Protein AF-A0A060WLR0-F1 (afdb_monomer_lite)

Foldseek 3Di:
DCPDPVVLVVLVVLLVVLVVLVVPDDPPDDPVSVVVSVVSLVVSLVVLVVVLVVCCVVQPVVRQCVDPLSVLSVVLSVLSVVLVVCCVPCVPDPPVSVVSVCSSVCSNCNVLVSDPVSVVVVVVCVVCVVVVVVVVVVVLVVLQVQLVVQCVPFAPPDDDPPDDQQGSPDSVSSSVNSVVVVVVVVVVVD

Radius of gyration: 23.03 Å; chains: 1; bounding box: 51×37×61 Å

Sequence (190 aa):
MVKTHTFYWTVLGLVALNTLCVAIVHHNQPHWLSVFLYYAEFLFLGLFLTEMCLKMYSLGPRLYFHSAFNRFDCGVIVGSIFEVMWGFFRPDMSFGISVLRALRLLRIFKITKYWASLRNLVVSLMNSMKSIISLIFLLFLFILVFALLGMQLFGGRFIFEDYTPTNFDTFPAAIMTVFQVWLNSIVLIE

InterPro domains:
  IPR005821 Ion transport domain [PF00520] (6-181)
  IPR027359 Voltage-dependent channel domain superfamily [G3DSA:1.20.120.350] (1-117)
  IPR050599 Voltage-dependent calcium channel alpha-1 subunit [PTHR45628] (1-182)

Organism: Oncorhynchus mykiss (NCBI:txid8022)

pLDDT: mean 86.13, std 9.42, range [48.72, 95.88]

Structure (mmCIF, N/CA/C/O backbone):
data_AF-A0A060WLR0-F1
#
_entry.id   AF-A0A060WLR0-F1
#
loop_
_atom_site.group_PDB
_atom_site.id
_atom_site.type_symbol
_atom_site.label_atom_id
_atom_site.label_alt_id
_atom_site.label_comp_id
_atom_site.label_asym_id
_atom_site.label_entity_id
_atom_site.label_seq_id
_atom_site.pdbx_PDB_ins_code
_atom_site.Cartn_x
_atom_site.Cartn_y
_atom_site.Cartn_z
_atom_site.occupancy
_atom_site.B_iso_or_equiv
_atom_site.auth_seq_id
_atom_site.auth_comp_id
_atom_site.auth_asym_id
_atom_site.auth_atom_id
_atom_site.pdbx_PDB_model_num
ATOM 1 N N . MET A 1 1 ? -16.009 2.184 26.388 1.00 48.72 1 MET A N 1
ATOM 2 C CA . MET A 1 1 ? -16.304 1.083 25.440 1.00 48.72 1 MET A CA 1
ATOM 3 C C . MET A 1 1 ? -15.170 0.757 24.453 1.00 48.72 1 MET A C 1
ATOM 5 O O . MET A 1 1 ? -15.033 -0.405 24.117 1.00 48.72 1 MET A O 1
ATOM 9 N N . VAL A 1 2 ? -14.296 1.695 24.044 1.00 53.69 2 VAL A N 1
ATOM 10 C CA . VAL A 1 2 ? -13.180 1.421 23.090 1.00 53.69 2 VAL A CA 1
ATOM 11 C C . VAL A 1 2 ? -11.920 0.789 23.731 1.00 53.69 2 VAL A C 1
ATOM 13 O O . VAL A 1 2 ? -11.048 0.290 23.030 1.00 53.69 2 VAL A O 1
ATOM 16 N N . LYS A 1 3 ? -11.809 0.769 25.068 1.00 54.47 3 LYS A N 1
ATOM 17 C CA . LYS A 1 3 ? -10.650 0.198 25.794 1.00 54.47 3 LYS A CA 1
ATOM 18 C C . LYS A 1 3 ? -10.812 -1.274 26.199 1.00 54.47 3 LYS A C 1
ATOM 20 O O . LYS A 1 3 ? -9.929 -1.825 26.843 1.00 54.47 3 LYS A O 1
ATOM 25 N N . THR A 1 4 ? -11.936 -1.903 25.872 1.00 71.00 4 THR A N 1
ATOM 26 C CA . THR A 1 4 ? -12.208 -3.277 26.301 1.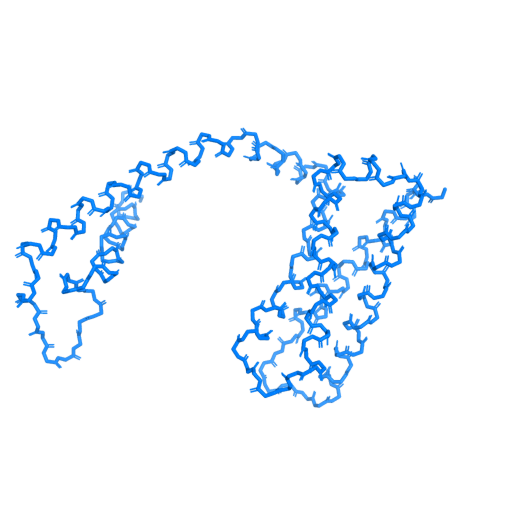00 71.00 4 THR A CA 1
ATOM 27 C C . THR A 1 4 ? -11.425 -4.256 25.429 1.00 71.00 4 THR A C 1
ATOM 29 O O . THR A 1 4 ? -11.445 -4.131 24.205 1.00 71.00 4 THR A O 1
ATOM 32 N N . HIS A 1 5 ? -10.787 -5.262 26.037 1.00 74.50 5 HIS A N 1
ATOM 33 C CA . HIS A 1 5 ? -10.088 -6.345 25.328 1.00 74.50 5 HIS A CA 1
ATOM 34 C C . HIS A 1 5 ? -10.949 -6.984 24.223 1.00 74.50 5 HIS A C 1
ATOM 36 O O . HIS A 1 5 ? -10.439 -7.369 23.177 1.00 74.50 5 HIS A O 1
ATOM 42 N N . THR A 1 6 ? -12.267 -7.021 24.413 1.00 80.62 6 THR A N 1
ATOM 43 C CA . THR A 1 6 ? -13.239 -7.482 23.418 1.00 80.62 6 THR A CA 1
ATOM 44 C C . THR A 1 6 ? -13.176 -6.686 22.114 1.00 80.62 6 THR A C 1
ATOM 46 O O . THR A 1 6 ? -13.164 -7.288 21.051 1.00 80.62 6 THR A O 1
ATOM 49 N N . PHE A 1 7 ? -13.065 -5.353 22.168 1.00 81.44 7 PHE A N 1
ATOM 50 C CA . PHE A 1 7 ? -12.995 -4.506 20.969 1.00 81.44 7 PHE A CA 1
ATOM 51 C C . PHE A 1 7 ? -11.713 -4.754 20.159 1.00 81.44 7 PHE A C 1
ATOM 53 O O . PHE A 1 7 ? -11.710 -4.689 18.934 1.00 81.44 7 PHE A O 1
ATOM 60 N N . TYR A 1 8 ? -10.614 -5.068 20.845 1.00 82.00 8 TYR A N 1
ATOM 61 C CA . TYR A 1 8 ? -9.362 -5.452 20.200 1.00 82.00 8 TYR A CA 1
ATOM 62 C C . TYR A 1 8 ? -9.523 -6.757 19.408 1.00 82.00 8 TYR A C 1
ATOM 64 O O . TYR A 1 8 ? -9.211 -6.806 18.218 1.00 82.00 8 TYR A O 1
ATOM 72 N N . TRP A 1 9 ? -10.044 -7.802 20.060 1.00 85.44 9 TRP A N 1
ATOM 73 C CA . TRP A 1 9 ? -10.200 -9.120 19.444 1.00 85.44 9 TRP A CA 1
ATOM 74 C C . TRP A 1 9 ? -11.235 -9.115 18.317 1.00 85.44 9 TRP A C 1
ATOM 76 O O . TRP A 1 9 ? -11.027 -9.790 17.310 1.00 85.44 9 TRP A O 1
ATOM 86 N N . THR A 1 10 ? -12.303 -8.318 18.430 1.00 87.81 10 THR A N 1
ATOM 87 C CA . THR A 1 10 ? -13.299 -8.191 17.357 1.00 87.81 10 THR A CA 1
ATOM 88 C C . THR A 1 10 ? -12.712 -7.536 16.114 1.00 87.81 10 THR A C 1
ATOM 90 O O . THR A 1 10 ? -12.878 -8.071 15.021 1.00 87.81 10 THR A O 1
ATOM 93 N N . VAL A 1 11 ? -11.981 -6.423 16.250 1.00 87.19 11 VAL A N 1
ATOM 94 C CA . VAL A 1 11 ? -11.356 -5.771 15.087 1.00 87.19 11 VAL A CA 1
ATOM 95 C C . VAL A 1 11 ? -10.307 -6.680 14.454 1.00 87.19 11 VAL A C 1
ATOM 97 O O . VAL A 1 11 ? -10.262 -6.796 13.231 1.00 87.19 11 VAL A O 1
ATOM 100 N N . LEU A 1 12 ? -9.493 -7.357 15.265 1.00 88.12 12 LEU A N 1
ATOM 101 C CA . LEU A 1 12 ? -8.503 -8.302 14.755 1.00 88.12 12 LEU A CA 1
ATOM 102 C C . LEU A 1 12 ? -9.168 -9.450 13.979 1.00 88.12 12 LEU A C 1
ATOM 104 O O . LEU A 1 12 ? -8.734 -9.768 12.873 1.00 88.12 12 LEU A O 1
ATOM 108 N N . GLY A 1 13 ? -10.255 -10.012 14.517 1.00 91.31 13 GLY A N 1
ATOM 109 C CA . GLY A 1 13 ? -11.053 -11.037 13.845 1.00 91.31 13 GLY A CA 1
ATOM 110 C C . GLY A 1 13 ? -11.657 -10.549 12.527 1.00 91.31 13 GLY A C 1
ATOM 111 O O . GLY A 1 13 ? -11.580 -11.253 11.525 1.00 91.31 13 GLY A O 1
ATOM 112 N N . LEU A 1 14 ? -12.180 -9.319 12.485 1.00 91.88 14 LEU A N 1
ATOM 113 C CA . LEU A 1 14 ? -12.710 -8.714 11.256 1.00 91.88 14 LEU A CA 1
ATOM 114 C C . LEU A 1 14 ? -11.631 -8.534 10.183 1.00 91.88 14 LEU A C 1
ATOM 116 O O . LEU A 1 14 ? -11.883 -8.809 9.011 1.00 91.88 14 LEU A O 1
ATOM 120 N N . VAL A 1 15 ? -10.428 -8.100 10.566 1.00 91.44 15 VAL A N 1
ATOM 121 C CA . VAL A 1 15 ? -9.298 -7.964 9.633 1.00 91.44 15 VAL A CA 1
ATOM 122 C C . VAL A 1 15 ? -8.848 -9.330 9.119 1.00 91.44 15 VAL A C 1
ATOM 124 O O . VAL A 1 15 ? -8.622 -9.477 7.917 1.00 91.44 15 VAL A O 1
ATOM 127 N N . ALA A 1 16 ? -8.766 -10.337 9.990 1.00 91.75 16 ALA A N 1
ATOM 128 C CA . ALA A 1 16 ? -8.408 -11.697 9.598 1.00 91.75 16 ALA A CA 1
ATOM 129 C C . ALA A 1 16 ? -9.438 -12.297 8.628 1.00 91.75 16 ALA A C 1
ATOM 131 O O . ALA A 1 16 ? -9.060 -12.784 7.565 1.00 91.75 16 ALA A O 1
ATOM 132 N N . LEU A 1 17 ? -10.734 -12.185 8.935 1.00 93.38 17 LEU A N 1
ATOM 133 C CA . LEU A 1 17 ? -11.812 -12.650 8.057 1.00 93.38 17 LEU A CA 1
ATOM 134 C C . LEU A 1 17 ? -11.812 -11.918 6.711 1.00 93.38 17 LEU A C 1
ATOM 136 O O . LEU A 1 17 ? -11.910 -12.562 5.670 1.00 93.38 17 LEU A O 1
ATOM 140 N N . ASN A 1 18 ? -11.633 -10.593 6.708 1.00 92.25 18 ASN A N 1
ATOM 141 C CA . ASN A 1 18 ? -11.522 -9.832 5.466 1.00 92.25 18 ASN A CA 1
ATOM 142 C C . ASN A 1 18 ? -10.329 -10.303 4.620 1.00 92.25 18 ASN A C 1
ATOM 144 O O . ASN A 1 18 ? -10.467 -10.478 3.413 1.00 92.25 18 ASN A O 1
ATOM 148 N N . THR A 1 19 ? -9.185 -10.556 5.257 1.00 91.75 19 THR A N 1
ATOM 149 C CA . THR A 1 19 ? -7.980 -11.056 4.580 1.00 91.75 19 THR A CA 1
ATOM 150 C C . THR A 1 19 ? -8.207 -12.454 4.004 1.00 91.75 19 THR A C 1
ATOM 152 O O . THR A 1 19 ? -7.822 -12.704 2.866 1.00 91.75 19 THR A O 1
ATOM 155 N N . LEU A 1 20 ? -8.886 -13.345 4.734 1.00 92.62 20 LEU A N 1
ATOM 156 C CA . LEU A 1 20 ? -9.253 -14.676 4.241 1.00 92.62 20 LEU A CA 1
ATOM 157 C C . LEU A 1 20 ? -10.182 -14.597 3.026 1.00 92.62 20 LEU A C 1
ATOM 159 O O . LEU A 1 20 ? -9.934 -15.275 2.035 1.00 92.62 20 LEU A O 1
ATOM 163 N N . CYS A 1 21 ? -11.202 -13.732 3.050 1.00 92.31 21 CYS A N 1
ATOM 164 C CA . CYS A 1 21 ? -12.069 -13.519 1.887 1.00 92.31 21 CYS A CA 1
ATOM 165 C C . CYS A 1 21 ? -11.277 -13.059 0.657 1.00 92.31 21 CYS A C 1
ATOM 167 O O . CYS A 1 21 ? -11.544 -13.523 -0.448 1.00 92.31 21 CYS A O 1
ATOM 169 N N . VAL A 1 22 ? -10.287 -12.181 0.840 1.00 89.75 22 VAL A N 1
ATOM 170 C CA . VAL A 1 22 ? -9.411 -11.747 -0.258 1.00 89.75 22 VAL A CA 1
ATOM 171 C C . VAL A 1 22 ? -8.495 -12.883 -0.729 1.00 89.75 22 VAL A C 1
ATOM 173 O O . VAL A 1 22 ? -8.287 -13.023 -1.928 1.00 89.75 22 VAL A O 1
ATOM 176 N N . ALA A 1 23 ? -7.992 -13.717 0.183 1.00 91.31 23 ALA A N 1
ATOM 177 C CA . ALA A 1 23 ? -7.110 -14.840 -0.138 1.00 91.31 23 ALA A CA 1
ATOM 178 C C . ALA A 1 23 ? -7.812 -15.990 -0.885 1.00 91.31 23 ALA A C 1
ATOM 180 O O . ALA A 1 23 ? -7.160 -16.713 -1.629 1.00 91.31 23 ALA A O 1
ATOM 181 N N . ILE A 1 24 ? -9.126 -16.160 -0.698 1.00 92.25 24 ILE A N 1
ATOM 182 C CA . ILE A 1 24 ? -9.923 -17.202 -1.370 1.00 92.25 24 ILE A CA 1
ATOM 183 C C . ILE A 1 24 ? -10.133 -16.899 -2.865 1.00 92.25 24 ILE A C 1
ATOM 185 O O . ILE A 1 24 ? -10.431 -17.813 -3.630 1.00 92.25 24 ILE A O 1
ATOM 189 N N . VAL A 1 25 ? -9.979 -15.644 -3.303 1.00 89.56 25 VAL A N 1
ATOM 190 C CA . VAL A 1 25 ? -10.160 -15.257 -4.712 1.00 89.56 25 VAL A CA 1
ATOM 191 C C . VAL A 1 25 ? -9.209 -16.055 -5.607 1.00 89.56 25 VAL A C 1
ATOM 193 O O . VAL A 1 25 ? -7.992 -15.989 -5.441 1.00 89.56 25 VAL A O 1
ATOM 196 N N . HIS A 1 26 ? -9.754 -16.766 -6.596 1.00 91.06 26 HIS A N 1
ATOM 197 C CA . HIS A 1 26 ? -8.962 -17.565 -7.532 1.00 91.06 26 HIS A CA 1
ATOM 198 C C . HIS A 1 26 ? -9.457 -17.437 -8.979 1.00 91.06 26 HIS A C 1
ATOM 200 O O . HIS A 1 26 ? -10.592 -17.040 -9.250 1.00 91.06 26 HIS A O 1
ATOM 206 N N . HIS A 1 27 ? -8.586 -17.770 -9.937 1.00 89.19 27 HIS A N 1
ATOM 207 C CA . HIS A 1 27 ? -8.954 -17.788 -11.353 1.00 89.19 27 HIS A CA 1
ATOM 208 C C . HIS A 1 27 ? -9.993 -18.895 -11.620 1.00 89.19 27 HIS A C 1
ATOM 210 O O . HIS A 1 27 ? -9.928 -19.960 -11.005 1.00 89.19 27 HIS A O 1
ATOM 216 N N . ASN A 1 28 ? -10.961 -18.638 -12.508 1.00 89.75 28 ASN A N 1
ATOM 217 C CA . ASN A 1 28 ? -12.093 -19.532 -12.811 1.00 89.75 28 ASN A CA 1
ATOM 218 C C . ASN A 1 28 ? -12.962 -19.917 -11.596 1.00 89.75 28 ASN A C 1
ATOM 220 O O . ASN A 1 28 ? -13.381 -21.064 -11.448 1.00 89.75 28 ASN A O 1
ATOM 224 N N . GLN A 1 29 ? -13.239 -18.955 -10.715 1.00 91.88 29 GLN A N 1
ATOM 225 C CA . GLN A 1 29 ? -14.105 -19.174 -9.559 1.00 91.88 29 GLN A CA 1
ATOM 226 C C . GLN A 1 29 ? -15.602 -19.239 -9.914 1.00 91.88 29 GLN A C 1
ATOM 228 O O . GLN A 1 29 ? -16.060 -18.557 -10.836 1.00 91.88 29 GLN A O 1
ATOM 233 N N . PRO A 1 30 ? -16.391 -20.030 -9.169 1.00 94.94 30 PRO A N 1
ATOM 234 C CA . PRO A 1 30 ? -17.815 -20.184 -9.428 1.00 94.94 30 PRO A CA 1
ATOM 235 C C . PRO A 1 30 ? -18.602 -18.902 -9.115 1.00 94.94 30 PRO A C 1
ATOM 237 O O . PRO A 1 30 ? -18.265 -18.143 -8.205 1.00 94.94 30 PRO A O 1
ATOM 240 N N . HIS A 1 31 ? -19.699 -18.675 -9.848 1.00 92.81 31 HIS A N 1
ATOM 241 C CA . HIS A 1 31 ? -20.468 -17.426 -9.774 1.00 92.81 31 HIS A CA 1
ATOM 242 C C . HIS A 1 31 ? -20.983 -17.115 -8.359 1.00 92.81 31 HIS A C 1
ATOM 244 O O . HIS A 1 31 ? -20.941 -15.963 -7.930 1.00 92.81 31 HIS A O 1
ATOM 250 N N . TRP A 1 32 ? -21.431 -18.126 -7.603 1.00 94.38 32 TRP A N 1
ATOM 251 C CA . TRP A 1 32 ? -21.920 -17.904 -6.236 1.00 94.38 32 TRP A CA 1
ATOM 252 C C . TRP A 1 32 ? -20.822 -17.332 -5.323 1.00 94.38 32 TRP A C 1
ATOM 254 O O . TRP A 1 32 ? -21.111 -16.465 -4.499 1.00 94.38 32 TRP A O 1
ATOM 264 N N . LEU A 1 33 ? -19.570 -17.782 -5.488 1.00 93.06 33 LEU A N 1
ATOM 265 C CA . LEU A 1 33 ? -18.441 -17.328 -4.678 1.00 93.06 33 LEU A CA 1
ATOM 266 C C . LEU A 1 33 ? -18.111 -15.867 -4.994 1.00 93.06 33 LEU A C 1
ATOM 268 O O . LEU A 1 33 ? -17.941 -15.072 -4.074 1.00 93.06 33 LEU A O 1
ATOM 272 N N . SER A 1 34 ? -18.111 -15.488 -6.275 1.00 91.19 34 SER A N 1
ATOM 273 C CA . SER A 1 34 ? -17.938 -14.090 -6.696 1.00 91.19 34 SER A CA 1
ATOM 274 C C . SER A 1 34 ? -18.988 -13.168 -6.069 1.00 91.19 34 SER A C 1
ATOM 276 O O . SER A 1 34 ? -18.644 -12.117 -5.530 1.00 91.19 34 SER A O 1
ATOM 278 N N . VAL A 1 35 ? -20.260 -13.577 -6.092 1.00 92.06 35 VAL A N 1
ATOM 279 C CA . VAL A 1 35 ? -21.365 -12.804 -5.502 1.00 92.06 35 VAL A CA 1
ATOM 280 C C . VAL A 1 35 ? -21.218 -12.704 -3.983 1.00 92.06 35 VAL A C 1
ATOM 282 O O . VAL A 1 35 ? -21.355 -11.620 -3.419 1.00 92.06 35 VAL A O 1
ATOM 285 N N . PHE A 1 36 ? -20.885 -13.808 -3.311 1.00 94.31 36 PHE A N 1
ATOM 286 C CA . PHE A 1 36 ? -20.646 -13.814 -1.868 1.00 94.31 36 PHE A CA 1
ATOM 287 C C . PHE A 1 36 ? -19.509 -12.863 -1.470 1.00 94.31 36 PHE A C 1
ATOM 289 O O . PHE A 1 36 ? -19.680 -12.046 -0.565 1.00 94.31 36 PHE A O 1
ATOM 296 N N . LEU A 1 37 ? -18.368 -12.932 -2.161 1.00 92.06 37 LEU A N 1
ATOM 297 C CA . LEU A 1 37 ? -17.205 -12.087 -1.880 1.00 92.06 37 LEU A CA 1
ATOM 298 C C . LEU A 1 37 ? -17.495 -10.601 -2.127 1.00 92.06 37 LEU A C 1
ATOM 300 O O . LEU A 1 37 ? -17.021 -9.761 -1.362 1.00 92.06 37 LEU A O 1
ATOM 304 N N . TYR A 1 38 ? -18.317 -10.282 -3.130 1.00 89.00 38 TYR A N 1
ATOM 305 C CA . TYR A 1 38 ? -18.778 -8.919 -3.394 1.00 89.00 38 TYR A CA 1
ATOM 306 C C . TYR A 1 38 ? -19.606 -8.349 -2.229 1.00 89.00 38 TYR A C 1
ATOM 308 O O . TYR A 1 38 ? -19.318 -7.261 -1.727 1.00 89.00 38 TYR A O 1
ATOM 316 N N . TYR A 1 39 ? -20.592 -9.100 -1.727 1.00 91.81 39 TYR A N 1
ATOM 317 C CA . TYR A 1 39 ? -21.375 -8.662 -0.565 1.00 91.81 39 TYR A CA 1
ATOM 318 C C . TYR A 1 39 ? -20.544 -8.615 0.721 1.00 91.81 39 TYR A C 1
ATOM 320 O O . TYR A 1 39 ? -20.695 -7.688 1.521 1.00 91.81 39 TYR A O 1
ATOM 328 N N . ALA A 1 40 ? -19.643 -9.581 0.918 1.00 92.31 40 ALA A N 1
ATOM 329 C CA . ALA A 1 40 ? -18.738 -9.604 2.061 1.00 92.31 40 ALA A CA 1
ATOM 330 C C . ALA A 1 40 ? -17.834 -8.364 2.079 1.00 92.31 40 ALA A C 1
ATOM 332 O O . ALA A 1 40 ? -17.624 -7.765 3.133 1.00 92.31 40 ALA A O 1
ATOM 333 N N . GLU A 1 41 ? -17.334 -7.930 0.923 1.00 89.38 41 GLU A N 1
ATOM 334 C CA . GLU A 1 41 ? -16.545 -6.708 0.808 1.00 89.38 41 GLU A CA 1
ATOM 335 C C . GLU A 1 41 ? -17.310 -5.466 1.282 1.00 89.38 41 GLU A C 1
ATOM 337 O O . GLU A 1 41 ? -16.779 -4.705 2.102 1.00 89.38 41 GLU A O 1
ATOM 342 N N . PHE A 1 42 ? -18.550 -5.289 0.819 1.00 91.00 42 PHE A N 1
ATOM 343 C CA . PHE A 1 42 ? -19.397 -4.173 1.240 1.00 91.00 42 PHE A CA 1
ATOM 344 C C . PHE A 1 42 ? -19.681 -4.223 2.750 1.00 91.00 42 PHE A C 1
ATOM 346 O O . PHE A 1 42 ? -19.584 -3.206 3.442 1.00 91.00 42 PHE A O 1
ATOM 353 N N . LEU A 1 43 ? -19.939 -5.421 3.286 1.00 93.56 43 LEU A N 1
ATOM 354 C CA . LEU A 1 43 ? -20.142 -5.646 4.717 1.00 93.56 43 LEU A CA 1
ATOM 355 C C . LEU A 1 43 ? -18.904 -5.249 5.539 1.00 93.56 43 LEU A C 1
ATOM 357 O O . LEU A 1 43 ? -19.017 -4.475 6.491 1.00 93.56 43 LEU A O 1
ATOM 361 N N . PHE A 1 44 ? -17.713 -5.734 5.170 1.00 92.88 44 PHE A N 1
ATOM 362 C CA . PHE A 1 44 ? -16.471 -5.392 5.872 1.00 92.88 44 PHE A CA 1
ATOM 363 C C . PHE A 1 44 ? -16.164 -3.896 5.791 1.00 92.88 44 PHE A C 1
ATOM 365 O O . PHE A 1 44 ? -15.732 -3.314 6.787 1.00 92.88 44 PHE A O 1
ATOM 372 N N . LEU A 1 45 ? -16.411 -3.259 4.642 1.00 92.19 45 LEU A N 1
ATOM 373 C CA . LEU A 1 45 ? -16.255 -1.813 4.497 1.00 92.19 45 LEU A CA 1
ATOM 374 C C . LEU A 1 45 ? -17.171 -1.055 5.466 1.00 92.19 45 LEU A C 1
ATOM 376 O O . LEU A 1 45 ? -16.691 -0.179 6.185 1.00 92.19 45 LEU A O 1
ATOM 380 N N . GLY A 1 46 ? -18.452 -1.424 5.544 1.00 93.56 46 GLY A N 1
ATOM 381 C CA . GLY A 1 46 ? -19.399 -0.816 6.482 1.00 93.56 46 GLY A CA 1
ATOM 382 C C . GLY A 1 46 ? -18.995 -1.004 7.950 1.00 93.56 46 GLY A C 1
ATOM 383 O O . GLY A 1 46 ? -19.068 -0.061 8.746 1.00 93.56 46 GLY A O 1
ATOM 384 N N . LEU A 1 47 ? -18.490 -2.187 8.313 1.00 93.62 47 LEU A N 1
ATOM 385 C CA . LEU A 1 47 ? -18.003 -2.466 9.668 1.00 93.62 47 LEU A CA 1
ATOM 386 C C . LEU A 1 47 ? -16.757 -1.639 10.015 1.00 93.62 47 LEU A C 1
ATOM 388 O O . LEU A 1 47 ? -16.696 -1.044 11.093 1.00 93.62 47 LEU A O 1
ATOM 392 N N . PHE A 1 48 ? -15.785 -1.540 9.105 1.00 92.31 48 PHE A N 1
ATOM 393 C CA . PHE A 1 48 ? -14.588 -0.725 9.328 1.00 92.31 48 PHE A CA 1
ATOM 394 C C . PHE A 1 48 ? -14.873 0.779 9.311 1.00 92.31 48 PHE A C 1
ATOM 396 O O . PHE A 1 48 ? -14.251 1.529 10.063 1.00 92.31 48 PHE A O 1
ATOM 403 N N . LEU A 1 49 ? -15.830 1.232 8.503 1.00 93.44 49 LEU A N 1
ATOM 404 C CA . LEU A 1 49 ? -16.299 2.613 8.540 1.00 93.44 49 LEU A CA 1
ATOM 405 C C . LEU A 1 49 ? -16.929 2.930 9.901 1.00 93.44 49 LEU A C 1
ATOM 407 O O . LEU A 1 49 ? -16.605 3.944 10.517 1.00 93.44 49 LEU A O 1
ATOM 411 N N . THR A 1 50 ? -17.769 2.029 10.411 1.00 92.75 50 THR A N 1
ATOM 412 C CA . THR A 1 50 ? -18.382 2.171 11.739 1.00 92.75 50 THR A CA 1
ATOM 413 C C . THR A 1 50 ? -17.322 2.210 12.843 1.00 92.75 50 THR A C 1
ATOM 415 O O . THR A 1 50 ? -17.355 3.087 13.707 1.00 92.75 50 THR A O 1
ATOM 418 N N . GLU A 1 51 ? -16.333 1.314 12.790 1.00 91.56 51 GLU A N 1
ATOM 419 C CA . GLU A 1 51 ? -15.173 1.310 13.691 1.00 91.56 51 GLU A CA 1
ATOM 420 C C . GLU A 1 51 ? -14.436 2.663 13.681 1.00 91.56 51 GLU A C 1
ATOM 422 O O . GLU A 1 51 ? -14.122 3.217 14.743 1.00 91.56 51 GLU A O 1
ATOM 427 N N . MET A 1 52 ? -14.175 3.207 12.489 1.00 90.62 52 MET A N 1
ATOM 428 C CA . MET A 1 52 ? -13.518 4.500 12.299 1.00 90.62 52 MET A CA 1
ATOM 429 C C . MET A 1 52 ? -14.343 5.642 12.907 1.00 90.62 52 MET A C 1
ATOM 431 O O . MET A 1 52 ? -13.805 6.441 13.679 1.00 90.62 52 MET A O 1
ATOM 435 N N . CYS A 1 53 ? -15.648 5.692 12.627 1.00 91.88 53 CYS A N 1
ATOM 436 C CA . CYS A 1 53 ? -16.564 6.697 13.169 1.00 91.88 53 CYS A CA 1
ATOM 437 C C . CYS A 1 53 ? -16.625 6.649 14.703 1.00 91.88 53 CYS A C 1
ATOM 439 O O . CYS A 1 53 ? -16.502 7.687 15.355 1.00 91.88 53 CYS A O 1
ATOM 441 N N . LEU A 1 54 ? -16.724 5.452 15.294 1.00 90.75 54 LEU A N 1
ATOM 442 C CA . LEU A 1 54 ? -16.723 5.272 16.750 1.00 90.75 54 LEU A CA 1
ATOM 443 C C . LEU A 1 54 ? -15.417 5.760 17.390 1.00 90.75 54 LEU A C 1
ATOM 445 O O . LEU A 1 54 ? -15.446 6.410 18.441 1.00 90.75 54 LEU A O 1
ATOM 449 N N . LYS A 1 55 ? -14.267 5.486 16.762 1.00 87.44 55 LYS A N 1
ATOM 450 C CA . LYS A 1 55 ? -12.966 6.004 17.217 1.00 87.44 55 LYS A CA 1
ATOM 451 C C . LYS A 1 55 ? -12.901 7.524 17.113 1.00 87.44 55 LYS A C 1
ATOM 453 O O . LYS A 1 55 ? -12.464 8.171 18.061 1.00 87.44 55 LYS A O 1
ATOM 458 N N . MET A 1 56 ? -13.344 8.096 15.999 1.00 89.62 56 MET A N 1
ATOM 459 C CA . MET A 1 56 ? -13.325 9.543 15.799 1.00 89.62 56 MET A CA 1
ATOM 460 C C . MET A 1 56 ? -14.231 10.271 16.799 1.00 89.62 56 MET A C 1
ATOM 462 O O . MET A 1 56 ? -13.817 11.286 17.354 1.00 89.62 56 MET A O 1
ATOM 466 N N . TYR A 1 57 ? -15.410 9.718 17.100 1.00 89.75 57 TYR A N 1
ATOM 467 C CA . TYR A 1 57 ? -16.312 10.250 18.123 1.00 89.75 57 TYR A CA 1
ATOM 468 C C . TYR A 1 57 ? -15.720 10.129 19.537 1.00 89.75 57 TYR A C 1
ATOM 470 O O . TYR A 1 57 ? -15.772 11.074 20.315 1.00 89.75 57 TYR A O 1
ATOM 478 N N . SER A 1 58 ? -15.096 8.989 19.859 1.00 88.31 58 SER A N 1
ATOM 479 C CA . SER A 1 58 ? -14.567 8.728 21.208 1.00 88.31 58 SER A CA 1
ATOM 480 C C . SER A 1 58 ? -13.286 9.503 21.539 1.00 88.31 58 SER A C 1
ATOM 482 O O . SER A 1 58 ? -13.076 9.864 22.692 1.00 88.31 58 SER A O 1
ATOM 484 N N . LEU A 1 59 ? -12.391 9.697 20.564 1.00 85.81 59 LEU A N 1
ATOM 485 C CA . LEU A 1 59 ? -11.107 10.390 20.758 1.00 85.81 59 LEU A CA 1
ATOM 486 C C . LEU A 1 59 ? -11.167 11.880 20.383 1.00 85.81 59 LEU A C 1
ATOM 488 O O . LEU A 1 59 ? -10.293 12.646 20.783 1.00 85.81 59 LEU A O 1
ATOM 492 N N . GLY A 1 60 ? -12.166 12.284 19.599 1.00 87.25 60 GLY A N 1
ATOM 493 C CA . GLY A 1 60 ? -12.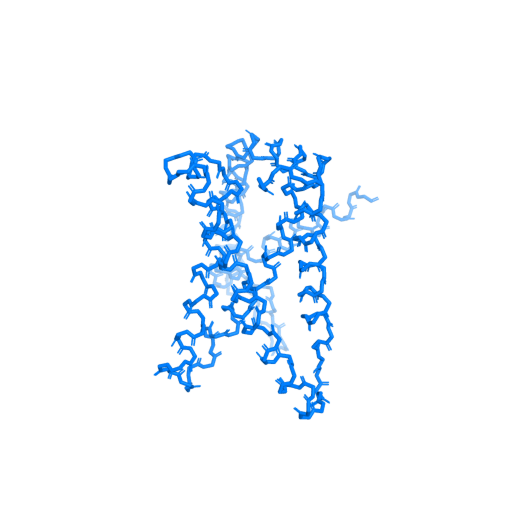216 13.581 18.937 1.00 87.25 60 GLY A CA 1
ATOM 494 C C . GLY A 1 60 ? -11.331 13.635 17.677 1.00 87.25 60 GLY A C 1
ATOM 495 O O . GLY A 1 60 ? -10.285 12.978 17.604 1.00 87.25 60 GLY A O 1
ATOM 496 N N . PRO A 1 61 ? -11.699 14.447 16.667 1.00 84.94 61 PRO A N 1
ATOM 497 C CA . PRO A 1 61 ? -11.017 14.469 15.371 1.00 84.94 61 PRO A CA 1
ATOM 498 C C . PRO A 1 61 ? -9.551 14.915 15.472 1.00 84.94 61 PRO A C 1
ATOM 500 O O . PRO A 1 61 ? -8.678 14.317 14.848 1.00 84.94 61 PRO A O 1
ATOM 503 N N . ARG A 1 62 ? -9.238 15.911 16.314 1.00 85.81 62 ARG A N 1
ATOM 504 C CA . ARG A 1 62 ? -7.861 16.419 16.475 1.00 85.81 62 ARG A CA 1
ATOM 505 C C . ARG A 1 62 ? -6.896 15.344 16.982 1.00 85.81 62 ARG A C 1
ATOM 507 O O . ARG A 1 62 ? -5.814 15.178 16.426 1.00 85.81 62 ARG A O 1
ATOM 514 N N . LEU A 1 63 ? -7.298 14.591 18.005 1.00 86.50 63 LEU A N 1
ATOM 515 C CA . LEU A 1 63 ? -6.463 13.535 18.578 1.00 86.50 63 LEU A CA 1
ATOM 516 C C . LEU A 1 63 ? -6.393 12.309 17.658 1.00 86.50 63 LEU A C 1
ATOM 518 O O . LEU A 1 63 ? -5.352 11.655 17.574 1.00 86.50 63 LEU A O 1
ATOM 522 N N . TYR A 1 64 ? -7.471 12.025 16.921 1.00 88.00 64 TYR A N 1
ATOM 523 C CA . TYR A 1 64 ? -7.500 10.949 15.936 1.00 88.00 64 TYR A CA 1
ATOM 524 C C . TYR A 1 64 ? -6.434 11.146 14.845 1.00 88.00 64 TYR A C 1
ATOM 526 O O . TYR A 1 64 ? -5.634 10.235 14.620 1.00 88.00 64 TYR A O 1
ATOM 534 N N . PHE A 1 65 ? -6.355 12.336 14.236 1.00 86.81 65 PHE A N 1
ATOM 535 C CA . PHE A 1 65 ? -5.413 12.628 13.141 1.00 86.81 65 PHE A CA 1
ATOM 536 C C . PHE A 1 65 ? -3.950 12.808 13.572 1.00 86.81 65 PHE A C 1
ATOM 538 O O . PHE A 1 65 ? -3.052 12.758 12.721 1.00 86.81 65 PHE A O 1
ATOM 545 N N . HIS A 1 66 ? -3.686 12.981 14.868 1.00 86.81 66 HIS A N 1
ATOM 546 C CA . HIS A 1 66 ? -2.324 13.037 15.401 1.00 86.81 66 HIS A CA 1
ATOM 547 C C . HIS A 1 66 ? -1.616 11.671 15.329 1.00 86.81 66 HIS A C 1
ATOM 549 O O . HIS A 1 66 ? -0.402 11.600 15.156 1.00 86.81 66 HIS A O 1
ATOM 555 N N . SER A 1 67 ? -2.360 10.563 15.415 1.00 85.50 67 SER A N 1
ATOM 556 C CA . SER A 1 67 ? -1.785 9.218 15.313 1.00 85.50 67 SER A CA 1
ATOM 557 C C . SER A 1 67 ? -1.600 8.794 13.851 1.00 85.50 67 SER A C 1
ATOM 559 O O . SER A 1 67 ? -2.572 8.699 13.100 1.00 85.50 67 SER A O 1
ATOM 561 N N . ALA A 1 68 ? -0.364 8.464 13.459 1.00 86.12 68 ALA A N 1
ATOM 562 C CA . ALA A 1 68 ? -0.039 8.010 12.103 1.00 86.12 68 ALA A CA 1
ATOM 563 C C . ALA A 1 68 ? -0.852 6.771 11.675 1.00 86.12 68 ALA A C 1
ATOM 565 O O . ALA A 1 68 ? -1.399 6.744 10.577 1.00 86.12 68 ALA A O 1
ATOM 566 N N . PHE A 1 69 ? -1.019 5.788 12.568 1.00 87.69 69 PHE A N 1
ATOM 567 C CA . PHE A 1 69 ? -1.797 4.573 12.291 1.00 87.69 69 PHE A CA 1
ATOM 568 C C . PHE A 1 69 ? -3.287 4.854 12.053 1.00 87.69 69 PHE A C 1
ATOM 570 O O . PHE A 1 69 ? -3.907 4.208 11.215 1.00 87.69 69 PHE A O 1
ATOM 577 N N . ASN A 1 70 ? -3.871 5.824 12.766 1.00 89.44 70 ASN A N 1
ATOM 578 C CA . ASN A 1 70 ? -5.262 6.232 12.543 1.00 89.44 70 ASN A CA 1
ATOM 579 C C . ASN A 1 70 ? -5.416 7.004 11.226 1.00 89.44 70 ASN A C 1
ATOM 581 O O . ASN A 1 70 ? -6.397 6.819 10.514 1.00 89.44 70 ASN A O 1
ATOM 585 N N . ARG A 1 71 ? -4.440 7.850 10.876 1.00 90.00 71 ARG A N 1
ATOM 586 C CA . ARG A 1 71 ? -4.435 8.558 9.589 1.00 90.00 71 ARG A CA 1
ATOM 587 C C . ARG A 1 71 ? -4.343 7.583 8.415 1.00 90.00 71 ARG A C 1
ATOM 589 O O . ARG A 1 71 ? -5.065 7.750 7.438 1.00 90.00 71 ARG A O 1
ATOM 596 N N . PHE A 1 72 ? -3.496 6.561 8.537 1.00 89.56 72 PHE A N 1
ATOM 597 C CA . PHE A 1 72 ? -3.388 5.484 7.556 1.00 89.56 72 PHE A CA 1
ATOM 598 C C . PHE A 1 72 ? -4.709 4.717 7.409 1.00 89.56 72 PHE A C 1
ATOM 600 O O . PHE A 1 72 ? -5.200 4.571 6.296 1.00 89.56 72 PHE A O 1
ATOM 607 N N . ASP A 1 73 ? -5.319 4.300 8.524 1.00 89.69 73 ASP A N 1
ATOM 608 C CA . ASP A 1 73 ? -6.633 3.639 8.543 1.00 89.69 73 ASP A CA 1
ATOM 609 C C . ASP A 1 73 ? -7.702 4.471 7.811 1.00 89.69 73 ASP A C 1
ATOM 611 O O . ASP A 1 73 ? -8.347 3.983 6.886 1.00 89.69 73 ASP A O 1
ATOM 615 N N . CYS A 1 74 ? -7.804 5.763 8.132 1.00 91.31 74 CYS A N 1
ATOM 616 C CA . CYS A 1 74 ? -8.714 6.685 7.452 1.00 91.31 74 CYS A CA 1
ATOM 617 C C . CYS A 1 74 ? -8.470 6.740 5.934 1.00 91.31 74 CYS A C 1
ATOM 619 O O . CYS A 1 74 ? -9.415 6.624 5.157 1.00 91.31 74 CYS A O 1
ATOM 621 N N . GLY A 1 75 ? -7.209 6.829 5.498 1.00 91.38 75 GLY A N 1
ATOM 622 C CA . GLY A 1 75 ? -6.859 6.799 4.075 1.00 91.38 75 GLY A CA 1
ATOM 623 C C . GLY A 1 75 ? -7.301 5.510 3.373 1.00 91.38 75 GLY A C 1
ATOM 624 O O . GLY A 1 75 ? -7.858 5.571 2.278 1.00 91.38 75 GLY A O 1
ATOM 625 N N . VAL A 1 76 ? -7.126 4.352 4.016 1.00 90.31 76 VAL A N 1
ATOM 626 C CA . VAL A 1 76 ? -7.560 3.052 3.473 1.00 90.31 76 VAL A CA 1
ATOM 627 C C . VAL A 1 76 ? -9.086 2.977 3.341 1.00 90.31 76 VAL A C 1
ATOM 629 O O . VAL A 1 76 ? -9.590 2.475 2.333 1.00 90.31 76 VAL A O 1
ATOM 632 N N . ILE A 1 77 ? -9.835 3.489 4.323 1.00 91.94 77 ILE A N 1
ATOM 633 C CA . ILE A 1 77 ? -11.306 3.507 4.279 1.00 91.94 77 ILE A CA 1
ATOM 634 C C . ILE A 1 77 ? -11.820 4.482 3.222 1.00 91.94 77 ILE A C 1
ATOM 636 O O . ILE A 1 77 ? -12.682 4.106 2.431 1.00 91.94 77 ILE A O 1
ATOM 640 N N . VAL A 1 78 ? -11.253 5.686 3.135 1.00 91.75 78 VAL A N 1
ATOM 641 C CA . VAL A 1 78 ? -11.606 6.662 2.092 1.00 91.75 78 VAL A CA 1
ATOM 642 C C . VAL A 1 78 ? -11.296 6.112 0.698 1.00 91.75 78 VAL A C 1
ATOM 644 O O . VAL A 1 78 ? -12.149 6.189 -0.183 1.00 91.75 78 VAL A O 1
ATOM 647 N N . GLY A 1 79 ? -10.128 5.493 0.504 1.00 89.88 79 GLY A N 1
ATOM 648 C CA . GLY A 1 79 ? -9.772 4.845 -0.761 1.00 89.88 79 GLY A CA 1
ATOM 649 C C . GLY A 1 79 ? -10.718 3.699 -1.133 1.00 89.88 79 GLY A C 1
ATOM 650 O O . GLY A 1 79 ? -11.076 3.556 -2.297 1.00 89.88 79 GLY A O 1
ATOM 651 N N . SER A 1 80 ? -11.188 2.934 -0.142 1.00 88.88 80 SER A N 1
ATOM 652 C CA . SER A 1 80 ? -12.180 1.869 -0.355 1.00 88.88 80 SER A CA 1
ATOM 653 C C . SER A 1 80 ? -13.559 2.420 -0.736 1.00 88.88 80 SER A C 1
ATOM 655 O O . SER A 1 80 ? -14.227 1.869 -1.601 1.00 88.88 80 SER A O 1
ATOM 657 N N . ILE A 1 81 ? -13.998 3.522 -0.118 1.00 90.06 81 ILE A N 1
ATOM 658 C CA . ILE A 1 81 ? -15.251 4.191 -0.502 1.00 90.06 81 ILE A CA 1
ATOM 659 C C . ILE A 1 81 ? -15.139 4.720 -1.932 1.00 90.06 81 ILE A C 1
ATOM 661 O O . ILE A 1 81 ? -16.053 4.531 -2.732 1.00 90.06 81 ILE A O 1
ATOM 665 N N . PHE A 1 82 ? -14.010 5.351 -2.261 1.00 88.88 82 PHE A N 1
ATOM 666 C CA . PHE A 1 82 ? -13.755 5.858 -3.604 1.00 88.88 82 PHE A CA 1
ATOM 667 C C . PHE A 1 82 ? -13.788 4.740 -4.650 1.00 88.88 82 PHE A C 1
ATOM 669 O O . PHE A 1 82 ? -14.3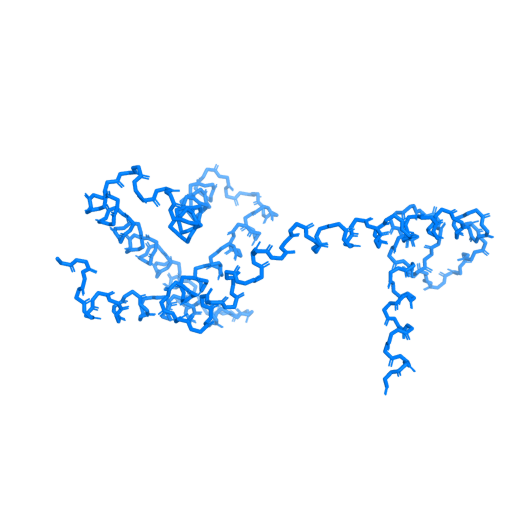81 4.928 -5.704 1.00 88.88 82 PHE A O 1
ATOM 676 N N . GLU A 1 83 ? -13.219 3.571 -4.354 1.00 86.69 83 GLU A N 1
ATOM 677 C CA . GLU A 1 83 ? -13.269 2.401 -5.236 1.00 86.69 83 GLU A CA 1
ATOM 678 C C . GLU A 1 83 ? -14.709 1.945 -5.522 1.00 86.69 83 GLU A C 1
ATOM 680 O O . GLU A 1 83 ? -15.080 1.820 -6.692 1.00 86.69 83 GLU A O 1
ATOM 685 N N . VAL A 1 84 ? -15.547 1.802 -4.489 1.00 85.31 84 VAL A N 1
ATOM 686 C CA . VAL A 1 84 ? -16.970 1.445 -4.650 1.00 85.31 84 VAL A CA 1
ATOM 687 C C . VAL A 1 84 ? -17.731 2.507 -5.452 1.00 85.31 84 VAL A C 1
ATOM 689 O O . VAL A 1 84 ? -18.486 2.172 -6.366 1.00 85.31 84 VAL A O 1
ATOM 692 N N . MET A 1 85 ? -17.523 3.794 -5.149 1.00 86.06 85 MET A N 1
ATOM 693 C CA . MET A 1 85 ? -18.172 4.891 -5.877 1.00 86.06 85 MET A CA 1
ATOM 694 C C . MET A 1 85 ? -17.730 4.946 -7.342 1.00 86.06 85 MET A C 1
ATOM 696 O O . MET A 1 85 ? -18.556 5.139 -8.233 1.00 86.06 85 MET A O 1
ATOM 700 N N . TRP A 1 86 ? -16.439 4.751 -7.606 1.00 83.50 86 TRP A N 1
ATOM 701 C CA . TRP A 1 86 ? -15.891 4.765 -8.958 1.00 83.50 86 TRP A CA 1
ATOM 702 C C . TRP A 1 86 ? -16.424 3.601 -9.795 1.00 83.50 86 TRP A C 1
ATOM 704 O O . TRP A 1 86 ? -16.801 3.803 -10.951 1.00 83.50 86 TRP A O 1
ATOM 714 N N . GLY A 1 87 ? -16.533 2.409 -9.196 1.00 78.38 87 GLY A N 1
ATOM 715 C CA . GLY A 1 87 ? -17.142 1.240 -9.833 1.00 78.38 87 GLY A CA 1
ATOM 716 C C . GLY A 1 87 ? -18.607 1.456 -10.224 1.00 78.38 87 GLY A C 1
ATOM 717 O O . GLY A 1 87 ? -19.048 0.920 -11.236 1.00 78.38 87 GLY A O 1
ATOM 718 N N . PHE A 1 88 ? -19.343 2.288 -9.480 1.00 78.44 88 PHE A N 1
ATOM 719 C CA . PHE A 1 88 ? -20.726 2.643 -9.808 1.00 78.44 88 PHE A CA 1
ATOM 720 C C . PHE A 1 88 ? -20.830 3.666 -10.954 1.00 78.44 88 PHE A C 1
ATOM 722 O O . PHE A 1 88 ? -21.720 3.566 -11.793 1.00 78.44 88 PHE A O 1
ATOM 729 N N . PHE A 1 89 ? -19.926 4.651 -11.012 1.00 79.25 89 PHE A N 1
ATOM 730 C CA . PHE A 1 89 ? -19.970 5.725 -12.016 1.00 79.25 89 PHE A CA 1
ATOM 731 C C . PHE A 1 89 ? -19.385 5.342 -13.385 1.00 79.25 89 PHE A C 1
ATOM 733 O O . PHE A 1 89 ? -19.778 5.924 -14.399 1.00 79.25 89 PHE A O 1
ATOM 740 N N . ARG A 1 90 ? -18.400 4.436 -13.436 1.00 73.56 90 ARG A N 1
ATOM 741 C CA . ARG A 1 90 ? -17.650 4.094 -14.661 1.00 73.56 90 ARG A CA 1
ATOM 742 C C . ARG A 1 90 ? -17.387 2.579 -14.742 1.00 73.56 90 ARG A C 1
ATOM 744 O O . ARG A 1 90 ? -16.242 2.165 -14.548 1.00 73.56 90 ARG A O 1
ATOM 751 N N . PRO A 1 91 ? -18.399 1.751 -15.061 1.00 67.81 91 PRO A N 1
ATOM 752 C CA . PRO A 1 91 ? -18.228 0.297 -15.149 1.00 67.81 91 PRO A CA 1
ATOM 753 C C . PRO A 1 91 ? -17.228 -0.148 -16.239 1.00 67.81 91 PRO A C 1
ATOM 755 O O . PRO A 1 91 ? -16.609 -1.199 -16.097 1.00 67.81 91 PRO A O 1
ATOM 758 N N . ASP A 1 92 ? -16.999 0.667 -17.279 1.00 65.00 92 ASP A N 1
ATOM 759 C CA . ASP A 1 92 ? -16.214 0.278 -18.467 1.00 65.00 92 ASP A CA 1
ATOM 760 C C . ASP A 1 92 ? -14.692 0.542 -18.374 1.00 65.00 92 ASP A C 1
ATOM 762 O O . ASP A 1 92 ? -13.929 0.157 -19.260 1.00 65.00 92 ASP A O 1
ATOM 766 N N . MET A 1 93 ? -14.204 1.201 -17.313 1.00 63.50 93 MET A N 1
ATOM 767 C CA . MET A 1 93 ? -12.781 1.560 -17.164 1.00 63.50 93 MET A CA 1
ATOM 768 C C . MET A 1 93 ? -12.005 0.489 -16.376 1.00 63.50 93 MET A C 1
ATOM 770 O O . MET A 1 93 ? -11.876 0.565 -15.157 1.00 63.50 93 MET A O 1
ATOM 774 N N . SER A 1 94 ? -11.437 -0.503 -17.064 1.00 59.38 94 SER A N 1
ATOM 775 C CA . SER A 1 94 ? -10.859 -1.710 -16.438 1.00 59.38 94 SER A CA 1
ATOM 776 C C . SER A 1 94 ? -9.514 -1.522 -15.709 1.00 59.38 94 SER A C 1
ATOM 778 O O . SER A 1 94 ? -9.235 -2.222 -14.728 1.00 59.38 94 SER A O 1
ATOM 780 N N . PHE A 1 95 ? -8.663 -0.593 -16.158 1.00 59.00 95 PHE A N 1
ATOM 781 C CA . PHE A 1 95 ? -7.259 -0.555 -15.719 1.00 59.00 95 PHE A CA 1
ATOM 782 C C . PHE A 1 95 ? -7.080 0.021 -14.304 1.00 59.00 95 PHE A C 1
ATOM 784 O O . PHE A 1 95 ? -6.397 -0.569 -13.468 1.00 59.00 95 PHE A O 1
ATOM 791 N N . GLY A 1 96 ? -7.748 1.139 -13.996 1.00 67.38 96 GLY A N 1
ATOM 792 C CA . GLY A 1 96 ? -7.649 1.787 -12.680 1.00 67.38 96 GLY A CA 1
ATOM 793 C C . GLY A 1 96 ? -8.324 0.991 -11.560 1.00 67.38 96 GLY A C 1
ATOM 794 O O . GLY A 1 96 ? -7.812 0.925 -10.442 1.00 67.38 96 GLY A O 1
ATOM 795 N N . ILE A 1 97 ? -9.434 0.316 -11.870 1.00 73.44 97 ILE A N 1
ATOM 796 C CA . ILE A 1 97 ? -10.222 -0.446 -10.892 1.00 73.44 97 ILE A CA 1
ATOM 797 C C . ILE A 1 97 ? -9.402 -1.606 -10.314 1.00 73.44 97 ILE A C 1
ATOM 799 O O . ILE A 1 97 ? -9.503 -1.903 -9.131 1.00 73.44 97 ILE A O 1
ATOM 803 N N . SER A 1 98 ? -8.538 -2.250 -11.102 1.00 78.50 98 SER A N 1
ATOM 804 C CA . SER A 1 98 ? -7.712 -3.368 -10.618 1.00 78.50 98 SER A CA 1
ATOM 805 C C . SER A 1 98 ? -6.696 -2.952 -9.550 1.00 78.50 98 SER A C 1
ATOM 807 O O . SER A 1 98 ? -6.534 -3.657 -8.555 1.00 78.50 98 SER A O 1
ATOM 809 N N . VAL A 1 99 ? -6.073 -1.780 -9.700 1.00 80.44 99 VAL A N 1
ATOM 810 C CA . VAL A 1 99 ? -5.144 -1.237 -8.694 1.00 80.44 99 VAL A CA 1
ATOM 811 C C . VAL A 1 99 ? -5.899 -0.784 -7.443 1.00 80.44 99 VAL A C 1
ATOM 813 O O . VAL A 1 99 ? -5.476 -1.080 -6.327 1.00 80.44 99 VAL A O 1
ATOM 816 N N . LEU A 1 100 ? -7.049 -0.122 -7.611 1.00 78.62 100 LEU A N 1
ATOM 817 C CA . LEU A 1 100 ? -7.893 0.294 -6.486 1.00 78.62 100 LEU A CA 1
ATOM 818 C C . LEU A 1 100 ? -8.409 -0.908 -5.686 1.00 78.62 100 LEU A C 1
ATOM 820 O O . LEU A 1 100 ? -8.389 -0.876 -4.457 1.00 78.62 100 LEU A O 1
ATOM 824 N N . ARG A 1 101 ? -8.760 -2.009 -6.362 1.00 79.50 101 ARG A N 1
ATOM 825 C CA . ARG A 1 101 ? -9.110 -3.272 -5.704 1.00 79.50 101 ARG A CA 1
ATOM 826 C C . ARG A 1 101 ? -7.970 -3.779 -4.826 1.00 79.50 101 ARG A C 1
ATOM 828 O O . ARG A 1 101 ? -8.239 -4.218 -3.714 1.00 79.50 101 ARG A O 1
ATOM 835 N N . ALA A 1 102 ? -6.711 -3.665 -5.254 1.00 84.38 102 ALA A N 1
ATOM 836 C CA . ALA A 1 102 ? -5.561 -4.087 -4.450 1.00 84.38 102 ALA A CA 1
ATOM 837 C C . ALA A 1 102 ? -5.388 -3.272 -3.152 1.00 84.38 102 ALA A C 1
ATOM 839 O O . ALA A 1 102 ? -4.847 -3.800 -2.179 1.00 84.38 102 ALA A O 1
ATOM 840 N N . LEU A 1 103 ? -5.911 -2.038 -3.067 1.00 83.50 103 LEU A N 1
ATOM 841 C CA . LEU A 1 103 ? -5.856 -1.227 -1.838 1.00 83.50 103 LEU A CA 1
ATOM 842 C C . LEU A 1 103 ? -6.526 -1.912 -0.643 1.00 83.50 103 LEU A C 1
ATOM 844 O O . LEU A 1 103 ? -6.148 -1.649 0.498 1.00 83.50 103 LEU A O 1
ATOM 848 N N . ARG A 1 104 ? -7.476 -2.830 -0.866 1.00 81.94 104 ARG A N 1
ATOM 849 C CA . ARG A 1 104 ? -8.094 -3.608 0.220 1.00 81.94 104 ARG A CA 1
ATOM 850 C C . ARG A 1 104 ? -7.072 -4.442 0.998 1.00 81.94 104 ARG A C 1
ATOM 852 O O . ARG A 1 104 ? -7.251 -4.637 2.197 1.00 81.94 104 ARG A O 1
ATOM 859 N N . LEU A 1 105 ? -5.975 -4.863 0.357 1.00 86.94 105 LEU A N 1
ATOM 860 C CA . LEU A 1 105 ? -4.879 -5.581 1.015 1.00 86.94 105 LEU A CA 1
ATOM 861 C C . LEU A 1 105 ? -4.225 -4.726 2.099 1.00 86.94 105 LEU A C 1
ATOM 863 O O . LEU A 1 105 ? -3.771 -5.261 3.104 1.00 86.94 105 LEU A O 1
ATOM 867 N N . LEU A 1 106 ? -4.260 -3.396 1.970 1.00 88.56 106 LEU A N 1
ATOM 868 C CA . LEU A 1 106 ? -3.734 -2.490 2.989 1.00 88.56 106 LEU A CA 1
ATOM 869 C C . LEU A 1 106 ? -4.467 -2.620 4.332 1.00 88.56 106 LEU A C 1
ATOM 871 O O . LEU A 1 106 ? -3.905 -2.275 5.370 1.00 88.56 106 LEU A O 1
ATOM 875 N N . ARG A 1 107 ? -5.691 -3.165 4.359 1.00 86.75 107 ARG A N 1
ATOM 876 C CA . ARG A 1 107 ? -6.436 -3.407 5.605 1.00 86.75 107 ARG A CA 1
ATOM 877 C C . ARG A 1 107 ? -5.713 -4.396 6.521 1.00 86.75 107 ARG A C 1
ATOM 879 O O . ARG A 1 107 ? -5.829 -4.251 7.738 1.00 86.75 107 ARG A O 1
ATOM 886 N N . ILE A 1 108 ? -4.904 -5.319 5.984 1.00 89.12 108 ILE A N 1
ATOM 887 C CA . ILE A 1 108 ? -4.087 -6.235 6.799 1.00 89.12 108 ILE A CA 1
ATOM 888 C C . ILE A 1 108 ? -3.093 -5.472 7.685 1.00 89.12 108 ILE A C 1
ATOM 890 O O . ILE A 1 108 ? -2.812 -5.880 8.811 1.00 89.12 108 ILE A O 1
ATOM 894 N N . PHE A 1 109 ? -2.639 -4.291 7.247 1.00 87.81 109 PHE A N 1
ATOM 895 C CA . PHE A 1 109 ? -1.755 -3.448 8.046 1.00 87.81 109 PHE A CA 1
ATOM 896 C C . PHE A 1 109 ? -2.438 -2.909 9.304 1.00 87.81 109 PHE A C 1
ATOM 898 O O . PHE A 1 109 ? -1.730 -2.498 10.221 1.00 87.81 109 PHE A O 1
ATOM 905 N N . LYS A 1 110 ? -3.773 -2.973 9.447 1.00 87.00 110 LYS A N 1
ATOM 906 C CA . LYS A 1 110 ? -4.431 -2.688 10.737 1.00 87.00 110 LYS A CA 1
ATOM 907 C C . LYS A 1 110 ? -3.875 -3.558 11.866 1.00 87.00 110 LYS A C 1
ATOM 909 O O . LYS A 1 110 ? -3.794 -3.077 12.995 1.00 87.00 110 LYS A O 1
ATOM 914 N N . ILE A 1 111 ? -3.427 -4.785 11.573 1.00 86.94 111 ILE A N 1
ATOM 915 C CA . ILE A 1 111 ? -2.796 -5.689 12.550 1.00 86.94 111 ILE A CA 1
ATOM 916 C C . ILE A 1 111 ? -1.560 -5.039 13.185 1.00 86.94 111 ILE A C 1
ATOM 918 O O . ILE A 1 111 ? -1.347 -5.186 14.387 1.00 86.94 111 ILE A O 1
ATOM 922 N N . THR A 1 112 ? -0.795 -4.239 12.431 1.00 87.31 112 THR A N 1
ATOM 923 C CA . THR A 1 112 ? 0.406 -3.540 12.936 1.00 87.31 112 THR A CA 1
ATOM 924 C C . THR A 1 112 ? 0.103 -2.625 14.120 1.00 87.31 112 THR A C 1
ATOM 926 O O . THR A 1 112 ? 0.938 -2.466 15.000 1.00 87.31 112 THR A O 1
ATOM 929 N N . LYS A 1 113 ? -1.103 -2.049 14.196 1.00 83.62 113 LYS A N 1
ATOM 930 C CA . LYS A 1 113 ? -1.515 -1.199 15.320 1.00 83.62 113 LYS A CA 1
ATOM 931 C C . LYS A 1 113 ? -1.697 -2.004 16.612 1.00 83.62 113 LYS A C 1
ATOM 933 O O . LYS A 1 113 ? -1.492 -1.473 17.706 1.00 83.62 113 LYS A O 1
ATOM 938 N N . TYR A 1 114 ? -2.119 -3.255 16.465 1.00 82.25 114 TYR A N 1
ATOM 939 C CA . TYR A 1 114 ? -2.568 -4.144 17.528 1.00 82.25 114 TYR A CA 1
ATOM 940 C C . TYR A 1 114 ? -1.442 -5.063 18.027 1.00 82.25 114 TYR A C 1
ATOM 942 O O . TYR A 1 114 ? -1.318 -5.286 19.230 1.00 82.25 114 TYR A O 1
ATOM 950 N N . TRP A 1 115 ? -0.554 -5.502 17.135 1.00 86.06 115 TRP A N 1
ATOM 951 C CA . TRP A 1 115 ? 0.646 -6.260 17.484 1.00 86.06 115 TRP A CA 1
ATOM 952 C C . TRP A 1 115 ? 1.803 -5.348 17.885 1.00 86.06 115 TRP A C 1
ATOM 954 O O . TRP A 1 115 ? 2.437 -4.728 17.037 1.00 86.06 115 TRP A O 1
ATOM 964 N N . ALA A 1 116 ? 2.117 -5.307 19.183 1.00 85.69 116 ALA A N 1
ATOM 965 C CA . ALA A 1 116 ? 3.142 -4.421 19.740 1.00 85.69 116 ALA A CA 1
ATOM 966 C C . ALA A 1 116 ? 4.524 -4.592 19.084 1.00 85.69 116 ALA A C 1
ATOM 968 O O . ALA A 1 116 ? 5.143 -3.594 18.722 1.00 85.69 116 ALA A O 1
ATOM 969 N N . SER A 1 117 ? 4.982 -5.830 18.869 1.00 89.75 117 SER A N 1
ATOM 970 C CA . SER A 1 117 ? 6.271 -6.096 18.216 1.00 89.75 117 SER A CA 1
ATOM 971 C C . SER A 1 117 ? 6.300 -5.559 16.784 1.00 89.75 117 SER A C 1
ATOM 973 O O . SER A 1 117 ? 7.214 -4.824 16.419 1.00 89.75 117 SER A O 1
ATOM 975 N N . LEU A 1 118 ? 5.255 -5.841 15.997 1.00 88.31 118 LEU A N 1
ATOM 976 C CA . LEU A 1 118 ? 5.136 -5.352 14.623 1.00 88.31 118 LEU A CA 1
ATOM 977 C C . LEU A 1 118 ? 5.013 -3.822 14.575 1.00 88.31 118 LEU A C 1
ATOM 979 O O . LEU A 1 118 ? 5.639 -3.176 13.739 1.00 88.31 118 LEU A O 1
ATOM 983 N N . ARG A 1 119 ? 4.270 -3.226 15.513 1.00 89.56 119 ARG A N 1
ATOM 984 C CA . ARG A 1 119 ? 4.164 -1.771 15.662 1.00 89.56 119 ARG A CA 1
ATOM 985 C C . ARG A 1 119 ? 5.527 -1.133 15.880 1.00 89.56 119 ARG A C 1
ATOM 987 O O . ARG A 1 119 ? 5.839 -0.136 15.240 1.00 89.56 119 ARG A O 1
ATOM 994 N N . ASN A 1 120 ? 6.318 -1.693 16.792 1.00 90.38 120 ASN A N 1
ATOM 995 C CA . ASN A 1 120 ? 7.634 -1.166 17.132 1.00 90.38 120 ASN A CA 1
ATOM 996 C C . ASN A 1 120 ? 8.593 -1.275 15.942 1.00 90.38 120 ASN A C 1
ATOM 998 O O . ASN A 1 120 ? 9.324 -0.323 15.683 1.00 90.38 120 ASN A O 1
ATOM 1002 N N . LEU A 1 121 ? 8.528 -2.369 15.174 1.00 92.00 121 LEU A N 1
ATOM 1003 C CA . LEU A 1 121 ? 9.276 -2.510 13.921 1.00 92.00 121 LEU A CA 1
ATOM 1004 C C . LEU A 1 121 ? 8.894 -1.421 12.912 1.00 92.00 121 LEU A C 1
ATOM 1006 O O . LEU A 1 121 ? 9.770 -0.724 12.407 1.00 92.00 121 LEU A O 1
ATOM 1010 N N . VAL A 1 122 ? 7.595 -1.219 12.666 1.00 91.00 122 VAL A N 1
ATOM 1011 C CA . VAL A 1 122 ? 7.113 -0.186 11.733 1.00 91.00 122 VAL A CA 1
ATOM 1012 C C . VAL A 1 122 ? 7.520 1.213 12.197 1.00 91.00 122 VAL A C 1
ATOM 1014 O O . VAL A 1 122 ? 8.007 1.999 11.393 1.00 91.00 122 VAL A O 1
ATOM 1017 N N . VAL A 1 123 ? 7.377 1.534 13.486 1.00 90.56 123 VAL A N 1
ATOM 1018 C CA . VAL A 1 123 ? 7.786 2.841 14.033 1.00 90.56 123 VAL A CA 1
ATOM 1019 C C . VAL A 1 123 ? 9.297 3.037 13.926 1.00 90.56 123 VAL A C 1
ATOM 1021 O O . VAL A 1 123 ? 9.745 4.112 13.532 1.00 90.56 123 VAL A O 1
ATOM 1024 N N . SER A 1 124 ? 10.090 2.007 14.225 1.00 91.62 124 SER A N 1
ATOM 1025 C CA . SER A 1 124 ? 11.543 2.078 14.074 1.00 91.62 124 SER A CA 1
ATOM 1026 C C . SER A 1 124 ? 11.947 2.293 12.617 1.00 91.62 124 SER A C 1
ATOM 1028 O O . SER A 1 124 ? 12.832 3.102 12.348 1.00 91.62 124 SER A O 1
ATOM 1030 N N . LEU A 1 125 ? 11.276 1.622 11.678 1.00 90.88 125 LEU A N 1
ATOM 1031 C CA . LEU A 1 125 ? 11.482 1.834 10.248 1.00 90.88 125 LEU A CA 1
ATOM 1032 C C . LEU A 1 125 ? 11.126 3.274 9.856 1.00 90.88 125 LEU A C 1
ATOM 1034 O O . LEU A 1 125 ? 11.924 3.941 9.204 1.00 90.88 125 LEU A O 1
ATOM 1038 N N . MET A 1 126 ? 9.972 3.776 10.316 1.00 90.12 126 MET A N 1
ATOM 1039 C CA . MET A 1 126 ? 9.515 5.149 10.074 1.00 90.12 126 MET A CA 1
ATOM 1040 C C . MET A 1 126 ? 10.519 6.198 10.564 1.00 90.12 126 MET A C 1
ATOM 1042 O O . MET A 1 126 ? 10.745 7.190 9.871 1.00 90.12 126 MET A O 1
ATOM 1046 N N . ASN A 1 127 ? 11.160 5.970 11.711 1.00 91.50 127 ASN A N 1
ATOM 1047 C CA . ASN A 1 127 ? 12.179 6.874 12.249 1.00 91.50 127 ASN A CA 1
ATOM 1048 C C . ASN A 1 127 ? 13.439 6.924 11.371 1.00 91.50 127 ASN A C 1
ATOM 1050 O O . ASN A 1 127 ? 14.051 7.983 11.234 1.00 91.50 127 ASN A O 1
ATOM 1054 N N . SER A 1 128 ? 13.795 5.811 10.729 1.00 93.75 128 SER A N 1
ATOM 1055 C CA . SER A 1 128 ? 14.952 5.731 9.831 1.00 93.75 128 SER A CA 1
ATOM 1056 C C . SER A 1 128 ? 14.648 6.150 8.388 1.00 93.75 128 SER A C 1
ATOM 1058 O O . SER A 1 128 ? 15.574 6.253 7.581 1.00 93.75 128 SER A O 1
ATOM 1060 N N . MET A 1 129 ? 13.388 6.450 8.046 1.00 92.19 129 MET A N 1
ATOM 1061 C CA . MET A 1 129 ? 12.973 6.748 6.667 1.00 92.19 129 MET A CA 1
ATOM 1062 C C . MET A 1 129 ? 13.754 7.888 6.029 1.00 92.19 129 MET A C 1
ATOM 1064 O O . MET A 1 129 ? 14.120 7.782 4.865 1.00 92.19 129 MET A O 1
ATOM 1068 N N . LYS A 1 130 ? 14.045 8.968 6.766 1.00 91.12 130 LYS A N 1
ATOM 1069 C CA . LYS A 1 130 ? 14.797 10.103 6.206 1.00 91.12 130 LYS A CA 1
ATOM 1070 C C . LYS A 1 130 ? 16.186 9.670 5.722 1.00 91.12 130 LYS A C 1
ATOM 1072 O O . LYS A 1 130 ? 16.599 10.053 4.630 1.00 91.12 130 LYS A O 1
ATOM 1077 N N . SER A 1 131 ? 16.877 8.845 6.506 1.00 93.12 131 SER A N 1
ATOM 1078 C CA . SER A 1 131 ? 18.190 8.303 6.144 1.00 93.12 131 SER A CA 1
ATOM 1079 C C . SER A 1 131 ? 18.088 7.308 4.989 1.00 93.12 131 SER A C 1
ATOM 1081 O O . SER A 1 131 ? 18.874 7.380 4.049 1.00 93.12 131 SER A O 1
ATOM 1083 N N . ILE A 1 132 ? 17.078 6.432 5.013 1.00 94.31 132 ILE A N 1
ATOM 1084 C CA . ILE A 1 132 ? 16.814 5.469 3.933 1.00 94.31 132 ILE A CA 1
ATOM 1085 C C . ILE A 1 132 ? 16.556 6.197 2.608 1.00 94.31 132 ILE A C 1
ATOM 1087 O O . ILE A 1 132 ? 17.136 5.833 1.591 1.00 94.31 132 ILE A O 1
ATOM 1091 N N . ILE A 1 133 ? 15.749 7.262 2.614 1.00 94.81 133 ILE A N 1
ATOM 1092 C CA . ILE A 1 133 ? 15.461 8.069 1.420 1.00 94.81 133 ILE A CA 1
ATOM 1093 C C . ILE A 1 133 ? 16.745 8.683 0.859 1.00 94.81 133 ILE A C 1
ATOM 1095 O O . ILE A 1 133 ? 16.945 8.661 -0.352 1.00 94.81 133 ILE A O 1
ATOM 1099 N N . SER A 1 134 ? 17.635 9.188 1.719 1.00 94.81 134 SER A N 1
ATOM 1100 C CA . SER A 1 134 ? 18.923 9.732 1.278 1.00 94.81 134 SER A CA 1
ATOM 1101 C C . SER A 1 134 ? 19.788 8.677 0.584 1.00 94.81 134 SER A C 1
ATOM 1103 O O . SER A 1 134 ? 20.416 8.974 -0.431 1.00 94.81 134 SER A O 1
ATOM 1105 N N . LEU A 1 135 ? 19.813 7.449 1.110 1.00 95.00 135 LEU A N 1
ATOM 1106 C CA . LEU A 1 135 ? 20.559 6.338 0.515 1.00 95.00 135 LEU A CA 1
ATOM 1107 C C . LEU A 1 135 ? 19.940 5.881 -0.810 1.00 95.00 135 LEU A C 1
ATOM 1109 O O . LEU A 1 135 ? 20.663 5.711 -1.787 1.00 95.00 135 LEU A O 1
ATOM 1113 N N . ILE A 1 136 ? 18.612 5.740 -0.869 1.00 94.06 136 ILE A N 1
ATOM 1114 C CA . ILE A 1 136 ? 17.892 5.389 -2.103 1.00 94.06 136 ILE A CA 1
ATOM 1115 C C . ILE A 1 136 ? 18.116 6.457 -3.178 1.00 94.06 136 ILE A C 1
ATOM 1117 O O . ILE A 1 136 ? 18.330 6.117 -4.337 1.00 94.06 136 ILE A O 1
ATOM 1121 N N . PHE A 1 137 ? 18.104 7.740 -2.812 1.00 95.12 137 PHE A N 1
ATOM 1122 C CA . PHE A 1 137 ? 18.359 8.832 -3.750 1.00 95.12 137 PHE A CA 1
ATOM 1123 C C . PHE A 1 137 ? 19.784 8.784 -4.316 1.00 95.12 137 PHE A C 1
ATOM 1125 O O . PHE A 1 137 ? 19.972 8.933 -5.523 1.00 95.12 137 PHE A O 1
ATOM 1132 N N . LEU A 1 138 ? 20.781 8.521 -3.467 1.00 95.00 138 LEU A N 1
ATOM 1133 C CA . LEU A 1 138 ? 22.163 8.334 -3.909 1.00 95.00 138 LEU A CA 1
ATOM 1134 C C . LEU A 1 138 ? 22.299 7.118 -4.841 1.00 95.00 138 LEU A C 1
ATOM 1136 O O . LEU A 1 138 ? 22.932 7.223 -5.891 1.00 95.00 138 LEU A O 1
ATOM 1140 N N . LEU A 1 139 ? 21.675 5.989 -4.489 1.00 92.50 139 LEU A N 1
ATOM 1141 C CA . LEU A 1 139 ? 21.652 4.785 -5.324 1.00 92.50 139 LEU A CA 1
ATOM 1142 C C . LEU A 1 139 ? 20.988 5.059 -6.680 1.00 92.50 139 LEU A C 1
ATOM 1144 O O . LEU A 1 139 ? 21.499 4.644 -7.716 1.00 92.50 139 LEU A O 1
ATOM 1148 N N . PHE A 1 140 ? 19.881 5.798 -6.688 1.00 93.50 140 PHE A N 1
ATOM 1149 C CA . PHE A 1 140 ? 19.201 6.192 -7.916 1.00 93.50 140 PHE A CA 1
ATOM 1150 C C . PHE A 1 140 ? 20.085 7.081 -8.802 1.00 93.50 140 PHE A C 1
ATOM 1152 O O . PHE A 1 140 ? 20.167 6.847 -10.006 1.00 93.50 140 PHE A O 1
ATOM 1159 N N . LEU A 1 141 ? 20.798 8.054 -8.219 1.00 95.62 141 LEU A N 1
ATOM 1160 C CA . LEU A 1 141 ? 21.753 8.891 -8.953 1.00 95.62 141 LEU A CA 1
ATOM 1161 C C . LEU A 1 141 ? 22.885 8.054 -9.562 1.00 95.62 141 LEU A C 1
ATOM 1163 O O . LEU A 1 141 ? 23.253 8.264 -10.716 1.00 95.62 141 LEU A O 1
ATOM 1167 N N . PHE A 1 142 ? 23.410 7.087 -8.809 1.00 93.75 142 PHE A N 1
ATOM 1168 C CA . PHE A 1 142 ? 24.417 6.153 -9.302 1.00 93.75 142 PHE A CA 1
ATOM 1169 C C . PHE A 1 142 ? 23.891 5.358 -10.505 1.00 93.75 142 PHE A C 1
ATOM 1171 O O . PHE A 1 142 ? 24.507 5.389 -11.569 1.00 93.75 142 PHE A O 1
ATOM 1178 N N . ILE A 1 143 ? 22.715 4.729 -10.383 1.00 93.50 143 ILE A N 1
ATOM 1179 C CA . ILE A 1 143 ? 22.071 3.997 -11.488 1.00 93.50 143 ILE A CA 1
ATOM 1180 C C . ILE A 1 143 ? 21.891 4.903 -12.712 1.00 93.50 143 ILE A C 1
ATOM 1182 O O . ILE A 1 143 ? 22.156 4.473 -13.832 1.00 93.50 143 ILE A O 1
ATOM 1186 N N . LEU A 1 144 ? 21.501 6.165 -12.511 1.00 94.81 144 LEU A N 1
ATOM 1187 C CA . LEU A 1 144 ? 21.319 7.136 -13.590 1.00 94.81 144 LEU A CA 1
ATOM 1188 C C . LEU A 1 144 ? 22.630 7.408 -14.340 1.00 94.81 144 LEU A C 1
ATOM 1190 O O . LEU A 1 144 ? 22.637 7.364 -15.569 1.00 94.81 144 LEU A O 1
ATOM 1194 N N . VAL A 1 145 ? 23.740 7.642 -13.632 1.00 95.88 145 VAL A N 1
ATOM 1195 C CA . VAL A 1 145 ? 25.054 7.873 -14.262 1.00 95.88 145 VAL A CA 1
ATOM 1196 C C . VAL A 1 145 ? 25.461 6.676 -15.125 1.00 95.88 145 VAL A C 1
ATOM 1198 O O . VAL A 1 145 ? 25.823 6.857 -16.288 1.00 95.88 145 VAL A O 1
ATOM 1201 N N . PHE A 1 146 ? 25.345 5.453 -14.601 1.00 93.75 146 PHE A N 1
ATOM 1202 C CA . PHE A 1 146 ? 25.685 4.242 -15.355 1.00 93.75 146 PHE A CA 1
ATOM 1203 C C . PHE A 1 146 ? 24.727 3.973 -16.516 1.00 93.75 146 PHE A C 1
ATOM 1205 O O . PHE A 1 146 ? 25.173 3.517 -17.566 1.00 93.75 146 PHE A O 1
ATOM 1212 N N . ALA A 1 147 ? 23.441 4.296 -16.373 1.00 94.62 147 ALA A N 1
ATOM 1213 C CA . ALA A 1 147 ? 22.479 4.178 -17.463 1.00 94.62 147 ALA A CA 1
ATOM 1214 C C . ALA A 1 147 ? 22.835 5.132 -18.614 1.00 94.62 147 ALA A C 1
ATOM 1216 O O . ALA A 1 147 ? 22.869 4.704 -19.766 1.00 94.62 147 ALA A O 1
ATOM 1217 N N . LEU A 1 148 ? 23.173 6.395 -18.318 1.00 95.19 148 LEU A N 1
ATOM 1218 C CA . LEU A 1 148 ? 23.604 7.367 -19.332 1.00 95.19 148 LEU A CA 1
ATOM 1219 C C . LEU A 1 148 ? 24.909 6.946 -20.023 1.00 95.19 148 LEU A C 1
ATOM 1221 O O . LEU A 1 148 ? 24.997 7.018 -21.249 1.00 95.19 148 LEU A O 1
ATOM 1225 N N . LEU A 1 149 ? 25.900 6.473 -19.258 1.00 94.94 149 LEU A N 1
ATOM 1226 C CA . LEU A 1 149 ? 27.148 5.944 -19.819 1.00 94.94 149 LEU A CA 1
ATOM 1227 C C . LEU A 1 149 ? 26.888 4.723 -20.709 1.00 94.94 149 LEU A C 1
ATOM 1229 O O . LEU A 1 149 ? 27.408 4.648 -21.819 1.00 94.94 149 LEU A O 1
ATOM 1233 N N . GLY A 1 150 ? 26.047 3.793 -20.255 1.00 90.88 150 GLY A N 1
ATOM 1234 C CA . GLY A 1 150 ? 25.670 2.608 -21.019 1.00 90.88 150 GLY A CA 1
ATOM 1235 C C . GLY A 1 150 ? 24.970 2.954 -22.333 1.00 90.88 150 GLY A C 1
ATOM 1236 O O . GLY A 1 150 ? 25.298 2.365 -23.358 1.00 90.88 150 GLY A O 1
ATOM 1237 N N . MET A 1 151 ? 24.093 3.963 -22.346 1.00 92.69 151 MET A N 1
ATOM 1238 C CA . MET A 1 151 ? 23.486 4.460 -23.589 1.00 92.69 151 MET A CA 1
ATOM 1239 C C . MET A 1 151 ? 24.525 5.045 -24.552 1.00 92.69 151 MET A C 1
ATOM 1241 O O . MET A 1 151 ? 24.466 4.774 -25.747 1.00 92.69 151 MET A O 1
ATOM 1245 N N . GLN A 1 152 ? 25.498 5.815 -24.057 1.00 92.38 152 GLN A N 1
ATOM 1246 C CA . GLN A 1 152 ? 26.542 6.396 -24.913 1.00 92.38 152 GLN A CA 1
ATOM 1247 C C . GLN A 1 152 ? 27.493 5.341 -25.495 1.00 92.38 152 GLN A C 1
ATOM 1249 O O . GLN A 1 152 ? 27.950 5.483 -26.629 1.00 92.38 152 GLN A O 1
ATOM 1254 N N . LEU A 1 153 ? 27.801 4.291 -24.732 1.00 90.88 153 LEU A N 1
ATOM 1255 C CA . LEU A 1 153 ? 28.746 3.249 -25.140 1.00 90.88 153 LEU A CA 1
ATOM 1256 C C . LEU A 1 153 ? 28.089 2.149 -25.983 1.00 90.88 153 LEU A C 1
ATOM 1258 O O . LEU A 1 153 ? 28.679 1.680 -26.958 1.00 90.88 153 LEU A O 1
ATOM 1262 N N . PHE A 1 154 ? 26.880 1.736 -25.604 1.00 86.81 154 PHE A N 1
ATOM 1263 C CA . PHE A 1 154 ? 26.228 0.520 -26.095 1.00 86.81 154 PHE A CA 1
ATOM 1264 C C . PHE A 1 154 ? 24.883 0.768 -26.791 1.00 86.81 154 PHE A C 1
ATOM 1266 O O . PHE A 1 154 ? 24.325 -0.172 -27.358 1.00 86.81 154 PHE A O 1
ATOM 1273 N N . GLY A 1 155 ? 24.369 2.002 -26.789 1.00 85.56 155 GLY A N 1
ATOM 1274 C CA . GLY A 1 155 ? 23.121 2.346 -27.472 1.00 85.56 155 GLY A CA 1
ATOM 1275 C C . GLY A 1 155 ? 23.210 2.102 -28.980 1.00 85.56 155 GLY A C 1
ATOM 1276 O O . GLY A 1 155 ? 24.166 2.521 -29.637 1.00 85.56 155 GLY A O 1
ATOM 1277 N N . GLY A 1 156 ? 22.236 1.377 -29.528 1.00 80.94 156 GLY A N 1
ATOM 1278 C CA . GLY A 1 156 ? 22.140 1.029 -30.948 1.00 80.94 156 GLY A CA 1
ATOM 1279 C C . GLY A 1 156 ? 23.180 0.018 -31.443 1.00 80.94 156 GLY A C 1
ATOM 1280 O O . GLY A 1 156 ? 23.245 -0.241 -32.643 1.00 80.94 156 GLY A O 1
ATOM 1281 N N . ARG A 1 157 ? 24.012 -0.546 -30.554 1.00 78.25 157 ARG A N 1
ATOM 1282 C CA . ARG A 1 157 ? 25.095 -1.482 -30.920 1.00 78.25 157 ARG A CA 1
ATOM 1283 C C . ARG A 1 157 ? 24.660 -2.949 -30.908 1.00 78.25 157 ARG A C 1
ATOM 1285 O O . ARG A 1 157 ? 25.263 -3.752 -31.611 1.00 78.25 157 ARG A O 1
ATOM 1292 N N . PHE A 1 158 ? 23.651 -3.300 -30.112 1.00 72.50 158 PHE A N 1
ATOM 1293 C CA . PHE A 1 158 ? 23.260 -4.688 -29.831 1.00 72.50 158 PHE A CA 1
ATOM 1294 C C . PHE A 1 158 ? 21.811 -4.970 -30.240 1.00 72.50 158 PHE A C 1
ATOM 1296 O O . PHE A 1 158 ? 20.960 -5.261 -29.402 1.00 72.50 158 PHE A O 1
ATOM 1303 N N . ILE A 1 159 ? 21.534 -4.881 -31.540 1.00 68.88 159 ILE A N 1
ATOM 1304 C CA . ILE A 1 159 ? 20.234 -5.235 -32.118 1.00 68.88 159 ILE A CA 1
ATOM 1305 C C . ILE A 1 159 ? 20.354 -6.658 -32.676 1.00 68.88 159 ILE A C 1
ATOM 1307 O O . ILE A 1 159 ? 20.944 -6.860 -33.734 1.00 68.88 159 ILE A O 1
ATOM 1311 N N . PHE A 1 160 ? 19.841 -7.644 -31.941 1.00 75.19 160 PHE A N 1
ATOM 1312 C CA . PHE A 1 160 ? 19.753 -9.036 -32.394 1.00 75.19 160 PHE A CA 1
ATOM 1313 C C . PHE A 1 160 ? 18.322 -9.320 -32.871 1.00 75.19 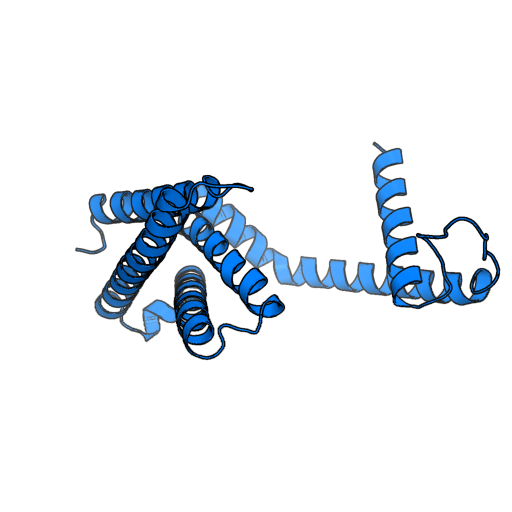160 PHE A C 1
ATOM 1315 O O . PHE A 1 160 ? 17.373 -8.891 -32.215 1.00 75.19 160 PHE A O 1
ATOM 1322 N N . GLU A 1 161 ? 18.163 -10.030 -33.995 1.00 67.69 161 GLU A N 1
ATOM 1323 C CA . GLU A 1 161 ? 16.855 -10.288 -34.633 1.00 67.69 161 GLU A CA 1
ATOM 1324 C C . GLU A 1 161 ? 15.875 -11.070 -33.740 1.00 67.69 161 GLU A C 1
ATOM 1326 O O . GLU A 1 161 ? 14.665 -10.916 -33.893 1.00 67.69 161 GLU A O 1
ATOM 1331 N N . ASP A 1 162 ? 16.375 -11.844 -32.770 1.00 67.69 162 ASP A N 1
ATOM 1332 C CA . ASP A 1 162 ? 15.560 -12.842 -32.073 1.00 67.69 162 ASP A CA 1
ATOM 1333 C C . ASP A 1 162 ? 14.931 -12.403 -30.743 1.00 67.69 162 ASP A C 1
ATOM 1335 O O . ASP A 1 162 ? 13.993 -13.086 -30.344 1.00 67.69 162 ASP A O 1
ATOM 1339 N N . TYR A 1 163 ? 15.404 -11.322 -30.078 1.00 60.59 163 TYR A N 1
ATOM 1340 C CA . TYR A 1 163 ? 14.831 -10.642 -28.878 1.00 60.59 163 TYR A CA 1
ATOM 1341 C C . TYR A 1 163 ? 15.937 -10.015 -27.994 1.00 60.59 163 TYR A C 1
ATOM 1343 O O . TYR A 1 163 ? 16.879 -10.699 -27.597 1.00 60.59 163 TYR A O 1
ATOM 1351 N N . THR A 1 164 ? 15.811 -8.736 -27.604 1.00 63.75 164 THR A N 1
ATOM 1352 C CA . THR A 1 164 ? 16.733 -8.065 -26.655 1.00 63.75 164 THR A CA 1
ATOM 1353 C C . THR A 1 164 ? 15.979 -7.404 -25.490 1.00 63.75 164 THR A C 1
ATOM 1355 O O . THR A 1 164 ? 15.669 -6.211 -25.534 1.00 63.75 164 THR A O 1
ATOM 1358 N N . PRO A 1 165 ? 15.675 -8.151 -24.408 1.00 68.31 165 PRO A N 1
ATOM 1359 C CA . PRO A 1 165 ? 14.916 -7.617 -23.274 1.00 68.31 165 PRO A CA 1
ATOM 1360 C C . PRO A 1 165 ? 15.728 -6.610 -22.449 1.00 68.31 165 PRO A C 1
ATOM 1362 O O . PRO A 1 165 ? 15.159 -5.721 -21.822 1.00 68.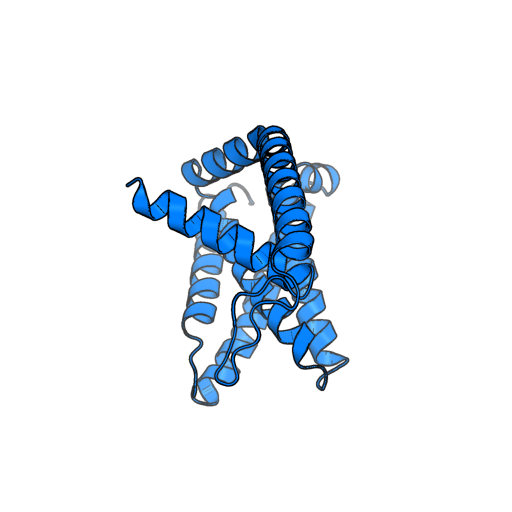31 165 PRO A O 1
ATOM 1365 N N . THR A 1 166 ? 17.057 -6.739 -22.458 1.00 80.69 166 THR A N 1
ATOM 1366 C CA . THR A 1 166 ? 18.001 -5.869 -21.752 1.00 80.69 166 THR A CA 1
ATOM 1367 C C . THR A 1 166 ? 18.840 -5.112 -22.768 1.00 80.69 166 THR A C 1
ATOM 1369 O O . THR A 1 166 ? 19.737 -5.687 -23.389 1.00 80.69 166 THR A O 1
ATOM 1372 N N . ASN A 1 167 ? 18.538 -3.835 -22.965 1.00 84.25 167 ASN A N 1
ATOM 1373 C CA . ASN A 1 167 ? 19.244 -2.989 -23.917 1.00 84.25 167 ASN A CA 1
ATOM 1374 C C . ASN A 1 167 ? 19.482 -1.583 -23.351 1.00 84.25 167 ASN A C 1
ATOM 1376 O O . ASN A 1 167 ? 18.886 -1.167 -22.354 1.00 84.25 167 ASN A O 1
ATOM 1380 N N . PHE A 1 168 ? 20.386 -0.861 -24.012 1.00 89.44 168 PHE A N 1
ATOM 1381 C CA . PHE A 1 168 ? 20.758 0.518 -23.697 1.00 89.44 168 PHE A CA 1
ATOM 1382 C C . PHE A 1 168 ? 20.228 1.503 -24.749 1.00 89.44 168 PHE A C 1
ATOM 1384 O O . PHE A 1 168 ? 20.787 2.579 -24.934 1.00 89.44 168 PHE A O 1
ATOM 1391 N N . ASP A 1 169 ? 19.155 1.141 -25.454 1.00 86.75 169 ASP A N 1
ATOM 1392 C CA . ASP A 1 169 ? 18.643 1.948 -26.567 1.00 86.75 169 ASP A CA 1
ATOM 1393 C C . ASP A 1 169 ? 17.717 3.068 -26.086 1.00 86.75 169 ASP A C 1
ATOM 1395 O O . ASP A 1 169 ? 17.626 4.129 -26.701 1.00 86.75 169 ASP A O 1
ATOM 1399 N N . THR A 1 170 ? 17.036 2.852 -24.958 1.00 89.19 170 THR A N 1
ATOM 1400 C CA . THR A 1 170 ? 16.148 3.843 -24.343 1.00 89.19 170 THR A CA 1
ATOM 1401 C C . THR A 1 170 ? 16.491 4.047 -22.876 1.00 89.19 170 THR A C 1
ATOM 1403 O O . THR A 1 170 ? 16.946 3.134 -22.191 1.00 89.19 170 THR A O 1
ATOM 1406 N N . PHE A 1 171 ? 16.221 5.248 -22.363 1.00 90.19 171 PHE A N 1
ATOM 1407 C CA . PHE A 1 171 ? 16.529 5.599 -20.977 1.00 90.19 171 PHE A CA 1
ATOM 1408 C C . PHE A 1 171 ? 15.876 4.665 -19.934 1.00 90.19 171 PHE A C 1
ATOM 1410 O O . PHE A 1 171 ? 16.593 4.192 -19.050 1.00 90.19 171 PHE A O 1
ATOM 1417 N N . PRO A 1 172 ? 14.574 4.310 -20.023 1.00 90.75 172 PRO A N 1
ATOM 1418 C CA . PRO A 1 172 ? 13.976 3.358 -19.086 1.00 90.75 172 PRO A CA 1
ATOM 1419 C C . PRO A 1 172 ? 14.584 1.952 -19.185 1.00 90.75 172 PRO A C 1
ATOM 1421 O O . PRO A 1 172 ? 14.816 1.318 -18.157 1.00 90.75 172 PRO A O 1
ATOM 1424 N N . ALA A 1 173 ? 14.887 1.477 -20.398 1.00 89.50 173 ALA A N 1
ATOM 1425 C CA . ALA A 1 173 ? 15.511 0.168 -20.598 1.00 89.50 173 ALA A CA 1
ATOM 1426 C C . ALA A 1 173 ? 16.951 0.129 -20.061 1.00 89.50 173 ALA A C 1
ATOM 1428 O O . ALA A 1 173 ? 17.339 -0.842 -19.410 1.00 89.50 173 ALA A O 1
ATOM 1429 N N . ALA A 1 174 ? 17.713 1.213 -20.234 1.00 91.75 174 ALA A N 1
ATOM 1430 C CA . ALA A 1 174 ? 19.057 1.360 -19.686 1.00 91.75 174 ALA A CA 1
ATOM 1431 C C . ALA A 1 174 ? 19.051 1.331 -18.147 1.00 91.75 174 ALA A C 1
ATOM 1433 O O . ALA A 1 174 ? 19.867 0.635 -17.546 1.00 91.75 174 ALA A O 1
ATOM 1434 N N . ILE A 1 175 ? 18.099 2.020 -17.501 1.00 93.88 175 ILE A N 1
ATOM 1435 C CA . ILE A 1 175 ? 17.919 1.959 -16.039 1.00 93.88 175 ILE A CA 1
ATOM 1436 C C . ILE A 1 175 ? 17.619 0.526 -15.586 1.00 93.88 175 ILE A C 1
ATOM 1438 O O . ILE A 1 175 ? 18.258 0.041 -14.653 1.00 93.88 175 ILE A O 1
ATOM 1442 N N . MET A 1 176 ? 16.678 -0.157 -16.246 1.00 91.62 176 MET A N 1
ATOM 1443 C CA . MET A 1 176 ? 16.325 -1.544 -15.916 1.00 91.62 176 MET A CA 1
ATOM 1444 C C . MET A 1 176 ? 17.517 -2.491 -16.088 1.00 91.62 176 MET A C 1
ATOM 1446 O O . MET A 1 176 ? 17.754 -3.339 -15.231 1.00 91.62 176 MET A O 1
ATOM 1450 N N . THR A 1 177 ? 18.305 -2.303 -17.148 1.00 90.88 177 THR A N 1
ATOM 1451 C CA . THR A 1 177 ? 19.494 -3.115 -17.433 1.00 90.88 177 THR A CA 1
ATOM 1452 C C . THR A 1 177 ? 20.572 -2.922 -16.364 1.00 90.88 177 THR A C 1
ATOM 1454 O O . THR A 1 177 ? 21.084 -3.903 -15.827 1.00 90.88 177 THR A O 1
ATOM 1457 N N . VAL A 1 178 ? 20.881 -1.678 -15.979 1.00 92.38 178 VAL A N 1
ATOM 1458 C CA . VAL A 1 178 ? 21.839 -1.392 -14.892 1.00 92.38 178 VAL A CA 1
ATOM 1459 C C . VAL A 1 178 ? 21.345 -1.950 -13.559 1.00 92.38 178 VAL A C 1
ATOM 1461 O O . VAL A 1 178 ? 22.121 -2.548 -12.815 1.00 92.38 178 VAL A O 1
ATOM 1464 N N . PHE A 1 179 ? 20.053 -1.795 -13.266 1.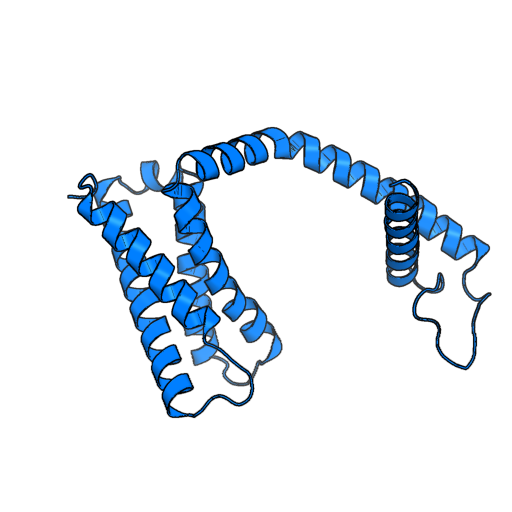00 91.12 179 PHE A N 1
ATOM 1465 C CA . PHE A 1 179 ? 19.450 -2.332 -12.049 1.00 91.12 179 PHE A CA 1
ATOM 1466 C C . PHE A 1 179 ? 19.546 -3.863 -11.984 1.00 91.12 179 PHE A C 1
ATOM 1468 O O . PHE A 1 179 ? 19.915 -4.412 -10.947 1.00 91.12 179 PHE A O 1
ATOM 1475 N N . GLN A 1 180 ? 19.288 -4.557 -13.095 1.00 89.62 180 GLN A N 1
ATOM 1476 C CA . GLN A 1 180 ? 19.417 -6.011 -13.185 1.00 89.62 180 GLN A CA 1
ATOM 1477 C C . GLN A 1 180 ? 20.866 -6.481 -13.003 1.00 89.62 180 GLN A C 1
ATOM 1479 O O . GLN A 1 180 ? 21.101 -7.455 -12.289 1.00 89.62 180 GLN A O 1
ATOM 1484 N N . VAL A 1 181 ? 21.840 -5.791 -13.609 1.00 89.19 181 VAL A N 1
ATOM 1485 C CA . VAL A 1 181 ? 23.268 -6.097 -13.411 1.00 89.19 181 VAL A CA 1
ATOM 1486 C C . VAL A 1 181 ? 23.645 -5.939 -11.940 1.00 89.19 181 VAL A C 1
ATOM 1488 O O . VAL A 1 181 ? 24.239 -6.849 -11.370 1.00 89.19 181 VAL A O 1
ATOM 1491 N N . TRP A 1 182 ? 23.244 -4.833 -11.310 1.00 87.00 182 TRP A N 1
ATOM 1492 C CA . TRP A 1 182 ? 23.523 -4.576 -9.898 1.00 87.00 182 TRP A CA 1
ATOM 1493 C C . TRP A 1 182 ? 22.931 -5.654 -8.980 1.00 87.00 182 TRP A C 1
ATOM 1495 O O . TRP A 1 182 ? 23.637 -6.175 -8.117 1.00 87.00 182 TRP A O 1
ATOM 1505 N N . LEU A 1 183 ? 21.672 -6.047 -9.204 1.00 86.50 183 LEU A N 1
ATOM 1506 C CA . LEU A 1 183 ? 21.031 -7.133 -8.456 1.00 86.50 183 LEU A CA 1
ATOM 1507 C C . LEU A 1 183 ? 21.755 -8.472 -8.637 1.00 86.50 183 LEU A C 1
ATOM 1509 O O . LEU A 1 183 ? 22.025 -9.157 -7.653 1.00 86.50 183 LEU A O 1
ATOM 1513 N N . ASN A 1 184 ? 22.104 -8.836 -9.871 1.00 85.62 184 ASN A N 1
ATOM 1514 C CA . ASN A 1 184 ? 22.806 -10.090 -10.146 1.00 85.62 184 ASN A CA 1
ATOM 1515 C C . ASN A 1 184 ? 24.212 -10.114 -9.534 1.00 85.62 184 ASN A C 1
ATOM 1517 O O . ASN A 1 184 ? 24.648 -11.158 -9.059 1.00 85.62 184 ASN A O 1
ATOM 1521 N N . SER A 1 185 ? 24.918 -8.981 -9.501 1.00 82.62 185 SER A N 1
ATOM 1522 C CA . SER A 1 185 ? 26.226 -8.895 -8.845 1.00 82.62 185 SER A CA 1
ATOM 1523 C C . SER A 1 185 ? 26.145 -9.132 -7.338 1.00 82.62 185 SER A C 1
ATOM 1525 O O . SER A 1 185 ? 27.054 -9.741 -6.793 1.00 82.62 185 SER A O 1
ATOM 1527 N N . ILE A 1 186 ? 25.072 -8.699 -6.668 1.00 78.50 186 ILE A N 1
ATOM 1528 C CA . ILE A 1 186 ? 24.879 -8.942 -5.228 1.00 78.50 186 ILE A CA 1
ATOM 1529 C C . ILE A 1 186 ? 24.688 -10.436 -4.950 1.00 78.50 186 ILE A C 1
ATOM 1531 O O . ILE A 1 186 ? 25.313 -10.968 -4.040 1.00 78.50 186 ILE A O 1
ATOM 1535 N N . VAL A 1 187 ? 23.879 -11.119 -5.765 1.00 71.50 187 VAL A N 1
ATOM 1536 C CA . VAL A 1 187 ? 23.583 -12.554 -5.602 1.00 71.50 187 VAL A CA 1
ATOM 1537 C C . VAL A 1 187 ? 24.812 -13.439 -5.841 1.00 71.50 187 VAL A C 1
ATOM 1539 O O . VAL A 1 187 ? 24.880 -14.531 -5.302 1.00 71.50 187 VAL A O 1
ATOM 1542 N N . LEU A 1 188 ? 25.793 -12.983 -6.627 1.00 70.12 188 LEU A N 1
ATOM 1543 C CA . LEU A 1 188 ? 27.036 -13.726 -6.884 1.00 70.12 188 LEU A CA 1
ATOM 1544 C C . LEU A 1 188 ? 28.098 -13.570 -5.781 1.00 70.12 188 LEU A C 1
ATOM 1546 O O . LEU A 1 188 ? 29.134 -14.229 -5.850 1.00 70.12 188 LEU A O 1
ATOM 1550 N N . ILE A 1 189 ? 27.889 -12.660 -4.825 1.00 64.94 189 ILE A N 1
ATOM 1551 C CA . ILE A 1 189 ? 28.829 -12.380 -3.727 1.00 64.94 189 ILE A CA 1
ATOM 1552 C C . ILE A 1 189 ? 28.434 -13.141 -2.440 1.00 64.94 189 ILE A C 1
ATOM 1554 O O . ILE A 1 189 ? 29.264 -13.262 -1.538 1.00 64.94 189 ILE A O 1
ATOM 1558 N N . GLU A 1 190 ? 27.215 -13.688 -2.373 1.00 48.97 190 GLU A N 1
ATOM 1559 C CA . GLU A 1 190 ? 26.751 -14.632 -1.336 1.00 48.97 190 GLU A CA 1
ATOM 1560 C C . GLU A 1 190 ? 26.901 -16.093 -1.786 1.00 48.97 190 GLU A C 1
ATOM 1562 O O . GLU A 1 190 ? 27.246 -16.929 -0.918 1.00 48.97 190 GLU A O 1
#

Secondary structure (DSSP, 8-state):
-TTSHHHHHHHHHHHHHHHHHHHT--TT--HHHHHHHHHHHHHHHHHHHHHHHHHHHHH-HHHHHHSHHHHHHHHHHHHHHHHHHHHHH-TT-HHHHHHHHHGGGGGGGHHHHH-HHHHHHHHHHHHHHHHHHHHHHHHHHHHHHHHHHHHHHHTTT---TT--SS-SSSHHHHHHHHHHHHHHHHHTT-